Protein AF-A0A1B6DPW1-F1 (afdb_monomer_lite)

Foldseek 3Di:
DDDDDDDDDDDDDDDDDDDDDDDDDDDDDDPDDDDDDDDDDPDDDDDDDVVVVVVVVVVDDDPPCPCVVCVVCVVVVCVVPPVVVVVVVVVVVVVVVVVPPPPDQDDPVSLVVLLCVLVVVLVVLVCVCLVALVSLQDLVSLVVVLVVLVVCVVSLVSSLVSLVVNCVVPVVCVVVSVVSNVVSVVSSVLSNLSSDDDDDDDPPLVSLLVSLVSLLVSLVVVLVVLCVVLDPDDPPDDDDLVVLVVVLVVLVVSLVVLVSCVSSLVSSLVSLVVSLVVVVVVCVVPPPPVVNVSSVVSNVSSVVSVVSSVVSNVSSVVSNVVSVVVSVVVVVPPDPDDDDPDDDDDDDDDDDD

Sequence (353 aa):
MPGGFENSAMKTSFSLSSLQPSSASLESPEHARPQERPYNSLRKKCRKDPEQEAWRRSWGTREDGKEEFWAALQSNYNYLMDNNLIDSCKEARRDLQYGGSPSHDWNYQQFCEQFIEILTWLQSIQENIYSKQENVIDRNLRLSYLEEMNRKSFKRKLFNNQGGRLVVRSPELKDEVAWRVLTLNSKWESLEQTVTPRKRTHPDHLDVCIDVEHELRCLRKWIKQTELRLQPIDFHITWTLAELEEKAKEHEVLQRDVESHGKIVCSVLKLCDKVAWADAQTVVASPRSRRTESSQAIRSLARGLERRWQFLYLRSLEWLCHIEELIKKLRNQSPLTVSSLDSEEEPVVKQPR

Radius of gyration: 37.16 Å; chains: 1; bounding box: 84×133×76 Å

Structure (mmCIF, N/CA/C/O backbone):
data_AF-A0A1B6DPW1-F1
#
_entry.id   AF-A0A1B6DPW1-F1
#
loop_
_atom_site.group_PDB
_atom_site.id
_atom_site.type_symbol
_atom_site.label_atom_id
_atom_site.label_alt_id
_atom_site.label_comp_id
_atom_site.label_asym_id
_atom_site.label_entity_id
_atom_site.label_seq_id
_atom_site.pdbx_PDB_ins_code
_atom_site.Cartn_x
_atom_site.Cartn_y
_atom_site.Cartn_z
_atom_site.occupancy
_atom_site.B_iso_or_equiv
_atom_site.auth_seq_id
_atom_site.auth_comp_id
_atom_site.auth_asym_id
_atom_site.auth_atom_id
_atom_site.pdbx_PDB_model_num
ATOM 1 N N . MET A 1 1 ? -33.937 -49.292 -28.230 1.00 27.50 1 MET A N 1
ATOM 2 C CA . MET A 1 1 ? -33.463 -50.683 -28.070 1.00 27.50 1 MET A CA 1
ATOM 3 C C . MET A 1 1 ? -32.110 -50.828 -28.761 1.00 27.50 1 MET A C 1
ATOM 5 O O . MET A 1 1 ? -31.884 -50.096 -29.717 1.00 27.50 1 MET A O 1
ATOM 9 N N . PRO A 1 2 ? -31.217 -51.668 -28.214 1.00 44.34 2 PRO A N 1
ATOM 10 C CA . PRO A 1 2 ? -29.773 -51.451 -28.134 1.00 44.34 2 PRO A CA 1
ATOM 11 C C . PRO A 1 2 ? -28.959 -52.585 -28.791 1.00 44.34 2 PRO A C 1
ATOM 13 O O . PRO A 1 2 ? -29.520 -53.552 -29.295 1.00 44.34 2 PRO A O 1
ATOM 16 N N . GLY A 1 3 ? -27.632 -52.487 -28.713 1.00 32.31 3 GLY A N 1
ATOM 17 C CA . GLY A 1 3 ? -26.687 -53.589 -28.923 1.00 32.31 3 GLY A CA 1
ATOM 18 C C . GLY A 1 3 ? -25.307 -53.020 -29.258 1.00 32.31 3 GLY A C 1
ATOM 19 O O . GLY A 1 3 ? -25.204 -52.215 -30.171 1.00 32.31 3 GLY A O 1
ATOM 20 N N . GLY A 1 4 ? -24.215 -53.321 -28.564 1.00 32.84 4 GLY A N 1
ATOM 21 C CA . GLY A 1 4 ? -23.945 -54.387 -27.603 1.00 32.84 4 GLY A CA 1
ATOM 22 C C . GLY A 1 4 ? -22.504 -54.868 -27.813 1.00 32.84 4 GLY A C 1
ATOM 23 O O . GLY A 1 4 ? -21.948 -54.642 -28.883 1.00 32.84 4 GLY A O 1
ATOM 24 N N . PHE A 1 5 ? -21.979 -55.558 -26.800 1.00 34.34 5 PHE A N 1
ATOM 25 C CA . PHE A 1 5 ? -20.663 -56.201 -26.649 1.00 34.34 5 PHE A CA 1
ATOM 26 C C . PHE A 1 5 ? -19.561 -55.382 -25.959 1.00 34.34 5 PHE A C 1
ATOM 28 O O . PHE A 1 5 ? -19.177 -54.322 -26.434 1.00 34.34 5 PHE A O 1
ATOM 35 N N . GLU A 1 6 ? -18.888 -55.853 -24.907 1.00 39.12 6 GLU A N 1
ATOM 36 C CA . GLU A 1 6 ? -19.143 -56.790 -23.790 1.00 39.12 6 GLU A CA 1
ATOM 37 C C . GLU A 1 6 ? -17.805 -56.934 -23.041 1.00 39.12 6 GLU A C 1
ATOM 39 O O . GLU A 1 6 ? -16.747 -56.847 -23.664 1.00 39.12 6 GLU A O 1
ATOM 44 N N . ASN A 1 7 ? -17.886 -57.143 -21.721 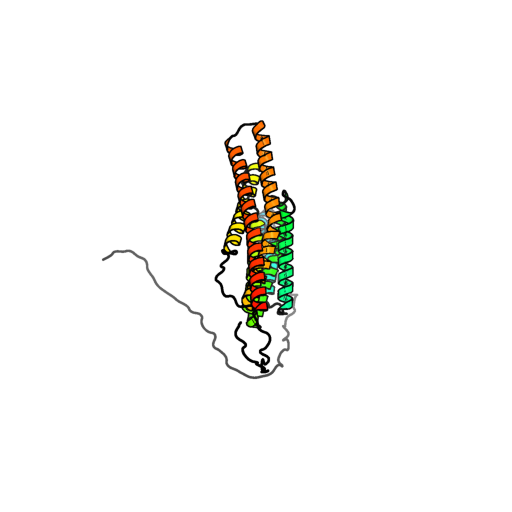1.00 39.78 7 ASN A N 1
ATOM 45 C CA . ASN A 1 7 ? -17.015 -57.928 -20.817 1.00 39.78 7 ASN A CA 1
ATOM 46 C C . ASN A 1 7 ? -17.045 -57.242 -19.430 1.00 39.78 7 ASN A C 1
ATOM 48 O O . ASN A 1 7 ? -16.492 -56.161 -19.268 1.00 39.78 7 ASN A O 1
ATOM 52 N N . SER A 1 8 ? -17.867 -57.662 -18.452 1.00 39.31 8 SER A N 1
ATOM 53 C CA . SER A 1 8 ? -17.874 -58.947 -17.705 1.00 39.31 8 SER A CA 1
ATOM 54 C C . SER A 1 8 ? -16.574 -59.110 -16.890 1.00 39.31 8 SER A C 1
ATOM 56 O O . SER A 1 8 ? -15.504 -58.990 -17.462 1.00 39.31 8 SER A O 1
ATOM 58 N N . ALA A 1 9 ? -16.519 -59.367 -15.578 1.00 35.66 9 ALA A N 1
ATOM 59 C CA . ALA A 1 9 ? -17.508 -59.596 -14.533 1.00 35.66 9 ALA A CA 1
ATOM 60 C C . ALA A 1 9 ? -16.852 -59.402 -13.140 1.00 35.66 9 ALA A C 1
ATOM 62 O O . ALA A 1 9 ? -15.691 -59.730 -12.942 1.00 35.66 9 ALA A O 1
ATOM 63 N N . MET A 1 10 ? -17.665 -58.928 -12.190 1.00 32.22 10 MET A N 1
ATOM 64 C CA . MET A 1 10 ? -17.799 -59.353 -10.782 1.00 32.22 10 MET A CA 1
ATOM 65 C C . MET A 1 10 ? -16.604 -59.444 -9.797 1.00 32.22 10 MET A C 1
ATOM 67 O O . MET A 1 10 ? -15.784 -60.344 -9.888 1.00 32.22 10 MET A O 1
ATOM 71 N N . LYS A 1 11 ? -16.786 -58.672 -8.698 1.00 39.88 11 LYS A N 1
ATOM 72 C CA . LYS A 1 11 ? -16.698 -59.028 -7.251 1.00 39.88 11 LYS A CA 1
ATOM 73 C C . LYS A 1 11 ? -15.281 -59.346 -6.719 1.00 39.88 11 LYS A C 1
ATOM 75 O O . LYS A 1 11 ? -14.568 -60.147 -7.284 1.00 39.88 11 LYS A O 1
ATOM 80 N N . THR A 1 12 ? -14.800 -58.779 -5.611 1.00 38.00 12 THR A N 1
ATOM 81 C CA . THR A 1 12 ? -15.392 -58.796 -4.263 1.00 38.00 12 THR A CA 1
ATOM 82 C C . THR A 1 12 ? -14.798 -57.706 -3.359 1.00 38.00 12 THR A C 1
ATOM 84 O O . THR A 1 12 ? -13.591 -57.488 -3.328 1.00 38.00 12 THR A O 1
ATOM 87 N N . SER A 1 13 ? -15.668 -57.095 -2.564 1.00 37.34 13 SER A N 1
ATOM 88 C CA . SER A 1 13 ? -15.409 -56.262 -1.387 1.00 37.34 13 SER A CA 1
ATOM 89 C C . SER A 1 13 ? -14.709 -57.010 -0.245 1.00 37.34 13 SER A C 1
ATOM 91 O O . SER A 1 13 ? -15.135 -58.115 0.081 1.00 37.34 13 SER A O 1
ATOM 93 N N . PHE A 1 14 ? -13.772 -56.355 0.453 1.00 37.69 14 PHE A N 1
ATOM 94 C CA . PHE A 1 14 ? -13.451 -56.663 1.852 1.00 37.69 14 PHE A CA 1
ATOM 95 C C . PHE A 1 14 ? -13.253 -55.378 2.666 1.00 37.69 14 PHE A C 1
ATOM 97 O O . PHE A 1 14 ? -12.324 -54.606 2.441 1.00 37.69 14 PHE A O 1
ATOM 104 N N . SER A 1 15 ? -14.170 -55.177 3.611 1.00 35.81 15 SER A N 1
ATOM 105 C CA . SER A 1 15 ? -14.127 -54.186 4.683 1.00 35.81 15 SER A CA 1
ATOM 106 C C . SER A 1 15 ? -13.236 -54.687 5.821 1.00 35.81 15 SER A C 1
ATOM 108 O O . SER A 1 15 ? -13.344 -55.848 6.210 1.00 35.81 15 SER A O 1
ATOM 110 N N . LEU A 1 16 ? -12.425 -53.810 6.418 1.00 36.47 16 LEU A N 1
ATOM 111 C CA . LEU A 1 16 ? -11.760 -54.058 7.702 1.00 36.47 16 LEU A CA 1
ATOM 112 C C . LEU A 1 16 ? -12.229 -53.016 8.723 1.00 36.47 16 LEU A C 1
ATOM 114 O O . LEU A 1 16 ? -11.568 -52.015 8.979 1.00 36.47 16 LEU A O 1
ATOM 118 N N . SER A 1 17 ? -13.401 -53.264 9.306 1.00 36.06 17 SER A N 1
ATOM 119 C CA . SER A 1 17 ? -13.841 -52.622 10.545 1.00 36.06 17 SER A CA 1
ATOM 120 C C . SER A 1 17 ? -13.903 -53.692 11.625 1.00 36.06 17 SER A C 1
ATOM 122 O O . SER A 1 17 ? -14.793 -54.538 11.611 1.00 36.06 17 SER A O 1
ATOM 124 N N . SER A 1 18 ? -12.938 -53.685 12.542 1.00 37.34 18 SER A N 1
ATOM 125 C CA . SER A 1 18 ? -12.982 -54.449 13.794 1.00 37.34 18 SER A CA 1
ATOM 126 C C . SER A 1 18 ? -12.010 -53.839 14.801 1.00 37.34 18 SER A C 1
ATOM 128 O O . SER A 1 18 ? -10.880 -54.289 14.944 1.00 37.34 18 SER A O 1
ATOM 130 N N . LEU A 1 19 ? -12.458 -52.803 15.508 1.00 35.66 19 LEU A N 1
ATOM 131 C CA . LEU A 1 19 ? -11.967 -52.493 16.848 1.00 35.66 19 LEU A CA 1
ATOM 132 C C . LEU A 1 19 ? -13.206 -52.334 17.727 1.00 35.66 19 LEU A C 1
ATOM 134 O O . LEU A 1 19 ? -13.960 -51.374 17.578 1.00 35.66 19 LEU A O 1
ATOM 138 N N . GLN A 1 20 ? -13.458 -53.332 18.574 1.00 42.34 20 GLN A N 1
ATOM 139 C CA . GLN A 1 20 ? -14.468 -53.225 19.620 1.00 42.34 20 GLN A CA 1
ATOM 140 C C . GLN A 1 20 ? -13.922 -52.411 20.804 1.00 42.34 20 GLN A C 1
ATOM 142 O O . GLN A 1 20 ? -12.726 -52.485 21.096 1.00 42.34 20 GLN A O 1
ATOM 147 N N . PRO A 1 21 ? -14.786 -51.656 21.501 1.00 37.47 21 PRO A N 1
ATOM 148 C CA . PRO A 1 21 ? -14.416 -50.885 22.677 1.00 37.47 21 PRO A CA 1
ATOM 149 C C . PRO A 1 21 ? -14.358 -51.798 23.907 1.00 37.47 21 PRO A C 1
ATOM 151 O O . PRO A 1 21 ? -15.362 -52.390 24.297 1.00 37.47 21 PRO A O 1
ATOM 154 N N . SER A 1 22 ? -13.195 -51.899 24.550 1.00 33.44 22 SER A N 1
ATOM 155 C CA . SER A 1 22 ? -13.083 -52.515 25.872 1.00 33.44 22 SER A CA 1
ATOM 156 C C . SER A 1 22 ? -13.335 -51.462 26.950 1.00 33.44 22 SER A C 1
ATOM 158 O O . SER A 1 22 ? -12.490 -50.611 27.226 1.00 33.44 22 SER A O 1
ATOM 160 N N . SER A 1 23 ? -14.516 -51.533 27.554 1.00 38.72 23 SER A N 1
ATOM 161 C CA . SER A 1 23 ? -14.870 -50.877 28.807 1.00 38.72 23 SER A CA 1
ATOM 162 C C . SER A 1 23 ? -14.150 -51.543 29.983 1.00 38.72 23 SER A C 1
ATOM 164 O O . SER A 1 23 ? -14.446 -52.691 30.308 1.00 38.72 23 SER A O 1
ATOM 166 N N . ALA A 1 24 ? -13.258 -50.817 30.651 1.00 35.16 24 ALA A N 1
ATOM 167 C CA . ALA A 1 24 ? -12.897 -51.062 32.045 1.00 35.16 24 ALA A CA 1
ATOM 168 C C . ALA A 1 24 ? -12.357 -49.757 32.644 1.00 35.16 24 ALA A C 1
ATOM 170 O O . ALA A 1 24 ? -11.262 -49.305 32.320 1.00 35.16 24 ALA A O 1
ATOM 171 N N . SER A 1 25 ? -13.178 -49.131 33.481 1.00 34.84 25 SER A N 1
ATOM 172 C CA . SER A 1 25 ? -12.738 -48.138 34.456 1.00 34.84 25 SER A CA 1
ATOM 173 C C . SER A 1 25 ? -12.057 -48.882 35.607 1.00 34.84 25 SER A C 1
ATOM 175 O O . SER A 1 25 ? -12.614 -49.888 36.045 1.00 34.84 25 SER A O 1
ATOM 177 N N . LEU A 1 26 ? -10.888 -48.407 36.055 1.00 34.16 26 LEU A N 1
ATOM 178 C CA . LEU A 1 26 ? -10.490 -48.189 37.461 1.00 34.16 26 LEU A CA 1
ATOM 179 C C . LEU A 1 26 ? -8.952 -48.180 37.616 1.00 34.16 26 LEU A C 1
ATOM 181 O O . LEU A 1 26 ? -8.270 -49.163 37.359 1.00 34.16 26 LEU A O 1
ATOM 185 N N . GLU A 1 27 ? -8.464 -47.015 38.046 1.00 36.53 27 GLU A N 1
ATOM 186 C CA . GLU A 1 27 ? -7.486 -46.790 39.123 1.00 36.53 27 GLU A CA 1
ATOM 187 C C . GLU A 1 27 ? -6.068 -47.419 39.102 1.00 36.53 27 GLU A C 1
ATOM 189 O O . GLU A 1 27 ? -5.856 -48.615 39.258 1.00 36.53 27 GLU A O 1
ATOM 194 N N . SER A 1 28 ? -5.100 -46.492 39.167 1.00 36.19 28 SER A N 1
ATOM 195 C CA . SER A 1 28 ? -3.866 -46.506 39.979 1.00 36.19 28 SER A CA 1
ATOM 196 C C . SER A 1 28 ? -2.510 -46.822 39.300 1.00 36.19 28 SER A C 1
ATOM 198 O O . SER A 1 28 ? -2.415 -47.733 38.474 1.00 36.19 28 SER A O 1
ATOM 200 N N . PRO A 1 29 ? -1.427 -46.069 39.619 1.00 47.41 29 PRO A N 1
ATOM 201 C CA . PRO A 1 29 ? -0.183 -46.050 38.854 1.00 47.41 29 PRO A CA 1
ATOM 202 C C . PRO A 1 29 ? 0.951 -46.801 39.573 1.00 47.41 29 PRO A C 1
ATOM 204 O O . PRO A 1 29 ? 1.665 -46.199 40.364 1.00 47.41 29 PRO A O 1
ATOM 207 N N . GLU A 1 30 ? 1.173 -48.091 39.289 1.00 39.34 30 GLU A N 1
ATOM 208 C CA . GLU A 1 30 ? 2.300 -48.821 39.922 1.00 39.34 30 GLU A CA 1
ATOM 209 C C . GLU A 1 30 ? 3.020 -49.898 39.077 1.00 39.34 30 GLU A C 1
ATOM 211 O O . GLU A 1 30 ? 3.872 -50.614 39.594 1.00 39.34 30 GLU A O 1
ATOM 216 N N . HIS A 1 31 ? 2.796 -49.999 37.760 1.00 41.91 31 HIS A N 1
ATOM 217 C CA . HIS A 1 31 ? 3.358 -51.108 36.956 1.00 41.91 31 HIS A CA 1
ATOM 218 C C . HIS A 1 31 ? 4.326 -50.705 35.828 1.00 41.91 31 HIS A C 1
ATOM 220 O O . HIS A 1 31 ? 4.341 -51.315 34.762 1.00 41.91 31 HIS A O 1
ATOM 226 N N . ALA A 1 32 ? 5.204 -49.725 36.066 1.00 42.06 32 ALA A N 1
ATOM 227 C CA . ALA A 1 32 ? 6.348 -49.453 35.190 1.00 42.06 32 ALA A CA 1
ATOM 228 C C . ALA A 1 32 ? 7.649 -50.034 35.780 1.00 42.06 32 ALA A C 1
ATOM 230 O O . ALA A 1 32 ? 8.456 -49.315 36.365 1.00 42.06 32 ALA A O 1
ATOM 231 N N . ARG A 1 33 ? 7.875 -51.345 35.616 1.00 41.78 33 ARG A N 1
ATOM 232 C CA . ARG A 1 33 ? 9.219 -51.943 35.730 1.00 41.78 33 ARG A CA 1
ATOM 233 C C . ARG A 1 33 ? 9.681 -52.426 34.347 1.00 41.78 33 ARG A C 1
ATOM 235 O O . ARG A 1 33 ? 8.904 -53.103 33.676 1.00 41.78 33 ARG A O 1
ATOM 242 N N . PRO A 1 34 ? 10.911 -52.108 33.899 1.00 41.91 34 PRO A N 1
ATOM 243 C CA . PRO A 1 34 ? 11.408 -52.562 32.606 1.00 41.91 34 PRO A CA 1
ATOM 244 C C . PRO A 1 34 ? 11.809 -54.040 32.678 1.00 41.91 34 PRO A C 1
ATOM 246 O O . PRO A 1 34 ? 12.646 -54.427 33.488 1.00 41.91 34 PRO A O 1
ATOM 249 N N . GLN A 1 35 ? 11.210 -54.863 31.820 1.00 40.75 35 GLN A N 1
ATOM 250 C CA . GLN A 1 35 ? 11.529 -56.281 31.683 1.00 40.75 35 GLN A CA 1
ATOM 251 C C . GLN A 1 35 ? 12.812 -56.448 30.845 1.00 40.75 35 GLN A C 1
ATOM 253 O O . GLN A 1 35 ? 12.891 -55.983 29.705 1.00 40.75 35 GLN A O 1
ATOM 258 N N . GLU A 1 36 ? 13.829 -57.081 31.432 1.00 37.81 36 GLU A N 1
ATOM 259 C CA . GLU A 1 36 ? 15.135 -57.365 30.827 1.00 37.81 36 GLU A CA 1
ATOM 260 C C . GLU A 1 36 ? 15.005 -58.282 29.597 1.00 37.81 36 GLU A C 1
ATOM 262 O O . GLU A 1 36 ? 14.371 -59.337 29.650 1.00 37.81 36 GLU A O 1
ATOM 267 N N . ARG A 1 37 ? 15.627 -57.901 28.473 1.00 40.94 37 ARG A N 1
ATOM 268 C CA . ARG A 1 37 ? 15.739 -58.761 27.283 1.00 40.94 37 ARG A CA 1
ATOM 269 C C . ARG A 1 37 ? 16.935 -59.710 27.438 1.00 40.94 37 ARG A C 1
ATOM 271 O O . ARG A 1 37 ? 18.056 -59.219 27.582 1.00 40.94 37 ARG A O 1
ATOM 278 N N . PRO A 1 38 ? 16.749 -61.038 27.348 1.00 43.75 38 PRO A N 1
ATOM 279 C CA . PRO A 1 38 ? 17.852 -61.983 27.403 1.00 43.75 38 PRO A CA 1
ATOM 280 C C . PRO A 1 38 ? 18.481 -62.169 26.013 1.00 43.75 38 PRO A C 1
ATOM 282 O O . PRO A 1 38 ? 17.779 -62.170 25.005 1.00 43.75 38 PRO A O 1
ATOM 285 N N . TYR A 1 39 ? 19.798 -62.401 26.011 1.00 42.34 39 TYR A N 1
ATOM 286 C CA . TYR A 1 39 ? 20.703 -62.781 24.910 1.00 42.34 39 TYR A CA 1
ATOM 287 C C . TYR A 1 39 ? 21.663 -61.710 24.363 1.00 42.34 39 TYR A C 1
ATOM 289 O O . TYR A 1 39 ? 21.527 -61.185 23.263 1.00 42.34 39 TYR A O 1
ATOM 297 N N . ASN A 1 40 ? 22.761 -61.551 25.109 1.00 43.00 40 ASN A N 1
ATOM 298 C CA . ASN A 1 40 ? 24.105 -61.308 24.584 1.00 43.00 40 ASN A CA 1
ATOM 299 C C . ASN A 1 40 ? 24.735 -62.645 24.158 1.00 43.00 40 ASN A C 1
ATOM 301 O O . ASN A 1 40 ? 24.857 -63.530 25.001 1.00 43.00 40 ASN A O 1
ATOM 305 N N . SER A 1 41 ? 25.178 -62.799 22.902 1.00 48.69 41 SER A N 1
ATOM 306 C CA . SER A 1 41 ? 26.149 -63.835 22.477 1.00 48.69 41 SER A CA 1
ATOM 307 C C . SER A 1 41 ? 26.694 -63.575 21.060 1.00 48.69 41 SER A C 1
ATOM 309 O O . SER A 1 41 ? 26.412 -64.311 20.114 1.00 48.69 41 SER A O 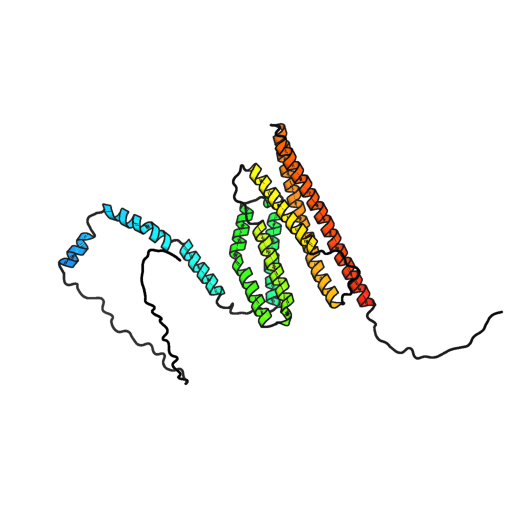1
ATOM 311 N N . LEU A 1 42 ? 27.537 -62.550 20.902 1.00 47.84 42 LEU A N 1
ATOM 312 C CA . LEU A 1 42 ? 28.509 -62.498 19.805 1.00 47.84 42 LEU A CA 1
ATOM 313 C C . LEU A 1 42 ? 29.651 -63.465 20.134 1.00 47.84 42 LEU A C 1
ATOM 315 O O . LEU A 1 42 ? 30.539 -63.103 20.900 1.00 47.84 42 LEU A O 1
ATOM 319 N N . ARG A 1 43 ? 29.593 -64.690 19.595 1.00 49.34 43 ARG A N 1
ATOM 320 C CA . ARG A 1 43 ? 30.728 -65.584 19.256 1.00 49.34 43 ARG A CA 1
ATOM 321 C C . ARG A 1 43 ? 30.184 -66.980 18.928 1.00 49.34 43 ARG A C 1
ATOM 323 O O . ARG A 1 43 ? 30.138 -67.864 19.775 1.00 49.34 43 ARG A O 1
ATOM 330 N N . LYS A 1 44 ? 29.826 -67.210 17.664 1.00 42.56 44 LYS A N 1
ATOM 331 C CA . LYS A 1 44 ? 29.805 -68.561 17.086 1.00 42.56 44 LYS A CA 1
ATOM 332 C C . LYS A 1 44 ? 30.824 -68.594 15.954 1.00 42.56 44 LYS A C 1
ATOM 334 O O . LYS A 1 44 ? 30.698 -67.860 14.980 1.00 42.56 44 LYS A O 1
ATOM 339 N N . LYS A 1 45 ? 31.870 -69.411 16.123 1.00 49.59 45 LYS A N 1
ATOM 340 C CA . LYS A 1 45 ? 32.805 -69.764 15.048 1.00 49.59 45 LYS A CA 1
ATOM 341 C C . LYS A 1 45 ? 31.985 -70.402 13.923 1.00 49.59 45 LYS A C 1
ATOM 343 O O . LYS A 1 45 ? 31.275 -71.375 14.169 1.00 49.59 45 LYS A O 1
ATOM 348 N N . CYS A 1 46 ? 32.045 -69.818 12.729 1.00 38.88 46 CYS A N 1
ATOM 349 C CA . CYS A 1 46 ? 31.289 -70.288 11.574 1.00 38.88 46 CYS A CA 1
ATOM 350 C C . CYS A 1 46 ? 31.806 -71.673 11.160 1.00 38.88 46 CYS A C 1
ATOM 352 O O . CYS A 1 46 ? 33.004 -71.833 10.913 1.00 38.88 46 CYS A O 1
ATOM 354 N N . ARG A 1 47 ? 30.920 -72.674 11.094 1.00 53.84 47 ARG A N 1
ATOM 355 C CA . ARG A 1 47 ? 31.200 -73.911 10.357 1.00 53.84 47 ARG A CA 1
ATOM 356 C C . ARG A 1 47 ? 31.406 -73.512 8.894 1.00 53.84 47 ARG A C 1
ATOM 358 O O . ARG A 1 47 ? 30.573 -72.800 8.343 1.00 53.84 47 ARG A O 1
ATOM 365 N N . LYS A 1 48 ? 32.535 -73.914 8.304 1.00 51.47 48 LYS A N 1
ATOM 366 C CA . LYS A 1 48 ? 32.822 -73.693 6.883 1.00 51.47 48 LYS A CA 1
ATOM 367 C C . LYS A 1 48 ? 31.836 -74.506 6.052 1.00 51.47 48 LYS A C 1
ATOM 369 O O . LYS A 1 48 ? 31.996 -75.714 5.918 1.00 51.47 48 LYS A O 1
ATOM 374 N N . ASP A 1 49 ? 30.823 -73.821 5.550 1.00 53.47 49 ASP A N 1
ATOM 375 C CA . ASP A 1 49 ? 29.893 -74.332 4.559 1.00 53.47 49 ASP A CA 1
ATOM 376 C C . ASP A 1 49 ? 30.471 -74.051 3.156 1.00 53.47 49 ASP A C 1
ATOM 378 O O . ASP A 1 49 ? 30.736 -72.880 2.844 1.00 53.47 49 ASP A O 1
ATOM 382 N N . PRO A 1 50 ? 30.738 -75.078 2.325 1.00 57.44 50 PRO A N 1
ATOM 383 C CA . PRO A 1 50 ? 31.296 -74.901 0.985 1.00 57.44 50 PRO A CA 1
ATOM 384 C C . PRO A 1 50 ? 30.445 -73.990 0.089 1.00 57.44 50 PRO A C 1
ATOM 386 O O . PRO A 1 50 ? 30.999 -73.257 -0.731 1.00 57.44 50 PRO A O 1
ATOM 389 N N . GLU A 1 51 ? 29.121 -73.960 0.280 1.00 54.53 51 GLU A N 1
ATOM 390 C CA . GLU A 1 51 ? 28.236 -73.086 -0.498 1.00 54.53 51 GLU A CA 1
ATOM 391 C C . GLU A 1 51 ? 28.413 -71.611 -0.121 1.00 54.53 51 GLU A C 1
ATOM 393 O O . GLU A 1 51 ? 28.487 -70.743 -0.990 1.00 54.53 51 GLU A O 1
ATOM 398 N N . GLN A 1 52 ? 28.589 -71.292 1.162 1.00 53.22 52 GLN A N 1
ATOM 399 C CA . GLN A 1 52 ? 28.748 -69.905 1.613 1.00 53.22 52 GLN A CA 1
ATOM 400 C C . GLN A 1 52 ? 30.084 -69.287 1.144 1.00 53.22 52 GLN A C 1
ATOM 402 O O . GLN A 1 52 ? 30.187 -68.073 0.939 1.00 53.22 52 GLN A O 1
ATOM 407 N N . GLU A 1 53 ? 31.103 -70.122 0.920 1.00 52.00 53 GLU A N 1
ATOM 408 C CA . GLU A 1 53 ? 32.382 -69.738 0.312 1.00 52.00 53 GLU A CA 1
ATOM 409 C C . GLU A 1 53 ? 32.279 -69.535 -1.218 1.00 52.00 53 GLU A C 1
ATOM 411 O O . GLU A 1 53 ? 33.038 -68.733 -1.769 1.00 52.00 53 GLU A O 1
ATOM 416 N N . ALA A 1 54 ? 31.329 -70.188 -1.900 1.00 52.16 54 ALA A N 1
ATOM 417 C CA . ALA A 1 54 ? 31.017 -69.935 -3.311 1.00 52.16 54 ALA A CA 1
ATOM 418 C C . ALA A 1 54 ? 30.280 -68.596 -3.495 1.00 52.16 54 ALA A C 1
ATOM 420 O O . ALA A 1 54 ? 30.639 -67.806 -4.370 1.00 52.16 54 ALA A O 1
ATOM 421 N N . TRP A 1 55 ? 29.345 -68.269 -2.593 1.00 48.88 55 TRP A N 1
ATOM 422 C CA . TRP A 1 55 ? 28.680 -66.962 -2.581 1.00 48.88 55 TRP A CA 1
ATOM 423 C C . TRP A 1 55 ? 29.676 -65.822 -2.348 1.00 48.88 55 TRP A C 1
ATOM 425 O O . TRP A 1 55 ? 29.667 -64.855 -3.106 1.00 48.88 55 TRP A O 1
ATOM 435 N N . ARG A 1 56 ? 30.597 -65.945 -1.377 1.00 49.94 56 ARG A N 1
ATOM 436 C CA . ARG A 1 56 ? 31.629 -64.917 -1.119 1.00 49.94 56 ARG A CA 1
ATOM 437 C C . ARG A 1 56 ? 32.637 -64.754 -2.262 1.00 49.94 56 ARG A C 1
ATOM 439 O O . ARG A 1 56 ? 33.110 -63.640 -2.467 1.00 49.94 56 ARG A O 1
ATOM 446 N N . ARG A 1 57 ? 32.942 -65.816 -3.020 1.00 48.28 57 ARG A N 1
ATOM 447 C CA . ARG A 1 57 ? 33.812 -65.739 -4.210 1.00 48.28 57 ARG A CA 1
ATOM 448 C C . ARG A 1 57 ? 33.141 -65.062 -5.411 1.00 48.28 57 ARG A C 1
ATOM 450 O O . ARG A 1 57 ? 33.852 -64.503 -6.237 1.00 48.28 57 ARG A O 1
ATOM 457 N N . SER A 1 58 ? 31.806 -65.022 -5.482 1.00 49.34 58 SER A N 1
ATOM 458 C CA . SER A 1 58 ? 31.099 -64.307 -6.564 1.00 49.34 58 SER A CA 1
ATOM 459 C C . SER A 1 58 ? 31.139 -62.774 -6.437 1.00 49.34 58 SER A C 1
ATOM 461 O O . SER A 1 58 ? 30.968 -62.075 -7.430 1.00 49.34 58 SER A O 1
ATOM 463 N N . TRP A 1 59 ? 31.445 -62.237 -5.248 1.00 50.78 59 TRP A N 1
ATOM 464 C CA . TRP A 1 59 ? 31.513 -60.787 -4.994 1.00 50.78 59 TRP A CA 1
ATOM 465 C C . TRP A 1 59 ? 32.909 -60.177 -5.176 1.00 50.78 59 TRP A C 1
ATOM 467 O O . TRP A 1 59 ? 33.108 -58.990 -4.918 1.00 50.78 59 TRP A O 1
ATOM 477 N N . GLY A 1 60 ? 33.897 -60.961 -5.606 1.00 52.16 60 GLY A N 1
ATOM 478 C CA . GLY A 1 60 ? 35.268 -60.481 -5.691 1.00 52.16 60 GLY A CA 1
ATOM 479 C C . GLY A 1 60 ? 36.079 -61.201 -6.743 1.00 52.16 60 GLY A C 1
ATOM 480 O O . GLY A 1 60 ? 36.881 -62.038 -6.366 1.00 52.16 60 GLY A O 1
ATOM 481 N N . THR A 1 61 ? 35.882 -60.872 -8.026 1.00 48.69 61 THR A N 1
ATOM 482 C CA . THR A 1 61 ? 36.942 -60.742 -9.061 1.00 48.69 61 THR A CA 1
ATOM 483 C C . THR A 1 61 ? 36.365 -60.098 -10.339 1.00 48.69 61 THR A C 1
ATOM 485 O O . THR A 1 61 ? 36.427 -60.661 -11.428 1.00 48.69 61 THR A O 1
ATOM 488 N N . ARG A 1 62 ? 35.755 -58.911 -10.237 1.00 51.94 62 ARG A N 1
ATOM 489 C CA . ARG A 1 62 ? 35.509 -58.069 -11.419 1.00 51.94 62 ARG A CA 1
ATOM 490 C C . ARG A 1 62 ? 35.495 -56.608 -10.980 1.00 51.94 62 ARG A C 1
ATOM 492 O O . ARG A 1 62 ? 34.506 -56.132 -10.432 1.00 51.94 62 ARG A O 1
ATOM 499 N N . GLU A 1 63 ? 36.628 -55.922 -11.123 1.00 55.41 63 GLU A N 1
ATOM 500 C CA . GLU A 1 63 ? 36.714 -54.474 -10.860 1.00 55.41 63 GLU A CA 1
ATOM 501 C C . GLU A 1 63 ? 35.789 -53.664 -11.787 1.00 55.41 63 GLU A C 1
ATOM 503 O O . GLU A 1 63 ? 35.325 -52.599 -11.405 1.00 55.41 63 GLU A O 1
ATOM 508 N N . ASP A 1 64 ? 35.410 -54.251 -12.921 1.00 56.06 64 ASP A N 1
ATOM 509 C CA . ASP A 1 64 ? 34.634 -53.655 -14.015 1.00 56.06 64 ASP A CA 1
ATOM 510 C C . ASP A 1 64 ? 33.143 -53.379 -13.699 1.00 56.06 64 ASP A C 1
ATOM 512 O O . ASP A 1 64 ? 32.499 -52.586 -14.367 1.00 56.06 64 ASP A O 1
ATOM 516 N N . GLY A 1 65 ? 32.560 -54.024 -12.677 1.00 57.59 65 GLY A N 1
ATOM 517 C CA . GLY A 1 65 ? 31.116 -53.911 -12.370 1.00 57.59 65 GLY A CA 1
ATOM 518 C C . GLY A 1 65 ? 30.771 -53.035 -11.162 1.00 57.59 65 GLY A C 1
ATOM 519 O O . GLY A 1 65 ? 29.597 -52.785 -10.882 1.00 57.59 65 GLY A O 1
ATOM 520 N N . LYS A 1 66 ? 31.779 -52.586 -10.403 1.00 58.47 66 LYS A N 1
ATOM 521 C CA . LYS A 1 66 ? 31.552 -51.740 -9.220 1.00 58.47 66 LYS A CA 1
ATOM 522 C C . LYS A 1 66 ? 31.093 -50.348 -9.628 1.00 58.47 66 LYS A C 1
ATOM 524 O O . LYS A 1 66 ? 30.215 -49.802 -8.972 1.00 58.47 66 LYS A O 1
ATOM 529 N N . GLU A 1 67 ? 31.665 -49.800 -10.695 1.00 63.72 67 GLU A N 1
ATOM 530 C CA . GLU A 1 67 ? 31.300 -48.477 -11.202 1.00 63.72 67 GLU A CA 1
ATOM 531 C C . GLU A 1 67 ? 29.867 -48.457 -11.729 1.00 63.72 67 GLU A C 1
ATOM 533 O O . GLU A 1 67 ? 29.137 -47.524 -11.430 1.00 63.72 67 GLU A O 1
ATOM 538 N N . GLU A 1 68 ? 29.423 -49.513 -12.410 1.00 70.12 68 GLU A N 1
ATOM 539 C CA . GLU A 1 68 ? 28.066 -49.610 -12.958 1.00 70.12 68 GLU A CA 1
ATOM 540 C C . GLU A 1 68 ? 27.003 -49.780 -11.856 1.00 70.12 68 GLU A C 1
ATOM 542 O O . GLU A 1 68 ? 25.963 -49.118 -11.872 1.00 70.12 68 GLU A O 1
ATOM 547 N N . PHE A 1 69 ? 27.291 -50.589 -10.827 1.00 72.19 69 PHE A N 1
ATOM 548 C CA . PHE A 1 69 ? 26.433 -50.709 -9.643 1.00 72.19 69 PHE A CA 1
ATOM 549 C C . PHE A 1 69 ? 26.379 -49.408 -8.833 1.00 72.19 69 PHE A C 1
ATOM 551 O O . PHE A 1 69 ? 25.295 -48.9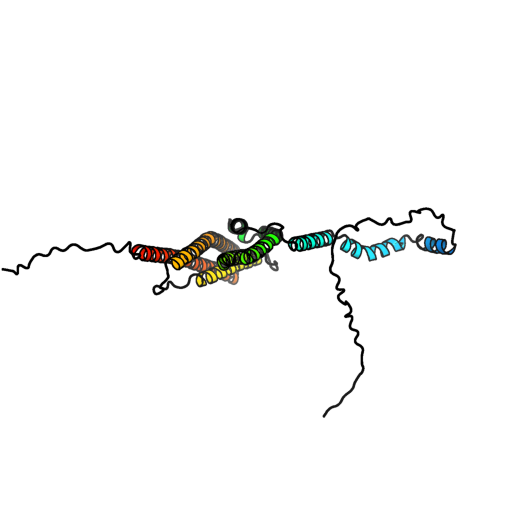55 -8.454 1.00 72.19 69 PHE A O 1
ATOM 558 N N . TRP A 1 70 ? 27.537 -48.788 -8.573 1.00 75.38 70 TRP A N 1
ATOM 559 C CA . TRP A 1 70 ? 27.577 -47.501 -7.888 1.00 75.38 70 TRP A CA 1
ATOM 560 C C . TRP A 1 70 ? 26.894 -46.420 -8.720 1.00 75.38 70 TRP A C 1
ATOM 562 O O . TRP A 1 70 ? 26.127 -45.671 -8.138 1.00 75.38 70 TRP A O 1
ATOM 572 N N . ALA A 1 71 ? 27.049 -46.385 -10.045 1.00 76.69 71 ALA A N 1
ATOM 573 C CA . ALA A 1 71 ? 26.363 -45.439 -10.928 1.00 76.69 71 ALA A CA 1
ATOM 574 C C . ALA A 1 71 ? 24.836 -45.607 -10.888 1.00 76.69 71 ALA A C 1
ATOM 576 O O . ALA A 1 71 ? 24.110 -44.615 -10.806 1.00 76.69 71 ALA A O 1
ATOM 577 N N . ALA A 1 72 ? 24.339 -46.849 -10.862 1.00 79.00 72 ALA A N 1
ATOM 578 C CA . ALA A 1 72 ? 22.911 -47.133 -10.720 1.00 79.00 72 ALA A CA 1
ATOM 579 C C . ALA A 1 72 ? 22.352 -46.708 -9.347 1.00 79.00 72 ALA A C 1
ATOM 581 O O . ALA A 1 72 ? 21.205 -46.271 -9.244 1.00 79.00 72 ALA A O 1
ATOM 582 N N . LEU A 1 73 ? 23.156 -46.809 -8.282 1.00 77.69 73 LEU A N 1
ATOM 583 C CA . LEU A 1 73 ? 22.752 -46.450 -6.920 1.00 77.69 73 LEU A CA 1
ATOM 584 C C . LEU A 1 73 ? 23.005 -44.970 -6.582 1.00 77.69 73 LEU A C 1
ATOM 586 O O . LEU A 1 73 ? 22.335 -44.415 -5.712 1.00 77.69 73 LEU A O 1
ATOM 590 N N . GLN A 1 74 ? 23.948 -44.318 -7.263 1.00 78.81 74 GLN A N 1
ATOM 591 C CA . GLN A 1 74 ? 24.470 -42.994 -6.923 1.00 78.81 74 GLN A CA 1
ATOM 592 C C . GLN A 1 74 ? 23.389 -41.922 -6.985 1.00 78.81 74 GLN A C 1
ATOM 594 O O . GLN A 1 74 ? 23.340 -41.072 -6.104 1.00 78.81 74 GLN A O 1
ATOM 599 N N . SER A 1 75 ? 22.486 -41.979 -7.966 1.00 76.81 75 SER A N 1
ATOM 600 C CA . SER A 1 75 ? 21.368 -41.031 -8.055 1.00 76.81 75 SER A CA 1
ATOM 601 C C . SER A 1 75 ? 20.428 -41.140 -6.847 1.00 76.81 75 SER A C 1
ATOM 603 O O . SER A 1 75 ? 20.109 -40.128 -6.225 1.00 76.81 75 SER A O 1
ATOM 605 N N . ASN A 1 76 ? 20.068 -42.364 -6.447 1.00 77.88 76 ASN A N 1
ATOM 606 C CA . ASN A 1 76 ? 19.198 -42.604 -5.292 1.00 77.88 76 ASN A CA 1
ATOM 607 C C . ASN A 1 76 ? 19.890 -42.263 -3.968 1.00 77.88 76 ASN A C 1
ATOM 609 O O . ASN A 1 76 ? 19.270 -41.693 -3.073 1.00 77.88 76 ASN A O 1
ATOM 613 N N . TYR A 1 77 ? 21.177 -42.585 -3.844 1.00 80.31 77 TYR A N 1
ATOM 614 C CA . TYR A 1 77 ? 21.971 -42.250 -2.668 1.00 80.31 77 TYR A CA 1
ATOM 615 C C . TYR A 1 77 ? 22.166 -40.736 -2.535 1.00 80.31 77 TYR A C 1
ATOM 617 O O . TYR A 1 77 ? 21.966 -40.198 -1.453 1.00 80.31 77 TYR A O 1
ATOM 625 N N . ASN A 1 78 ? 22.473 -40.035 -3.631 1.00 78.56 78 ASN A N 1
ATOM 626 C CA . ASN A 1 78 ? 22.587 -38.577 -3.646 1.00 78.56 78 ASN A CA 1
ATOM 627 C C . ASN A 1 78 ? 21.253 -37.896 -3.338 1.00 78.56 78 ASN A C 1
ATOM 629 O O . ASN A 1 78 ? 21.261 -36.885 -2.655 1.00 78.56 78 ASN A O 1
ATOM 633 N N . TYR A 1 79 ? 20.126 -38.451 -3.793 1.00 75.94 79 TYR A N 1
ATOM 634 C CA . TYR A 1 79 ? 18.793 -37.956 -3.443 1.00 75.94 79 TYR A CA 1
ATOM 635 C C . TYR A 1 79 ? 18.472 -38.158 -1.953 1.00 75.94 79 TYR A C 1
ATOM 637 O O . TYR A 1 79 ? 17.986 -37.245 -1.292 1.00 75.94 79 TYR A O 1
ATOM 645 N N . LEU A 1 80 ? 18.777 -39.336 -1.396 1.00 74.12 80 LEU A N 1
ATOM 646 C CA . LEU A 1 80 ? 18.546 -39.644 0.022 1.00 74.12 80 LEU A CA 1
ATOM 647 C C . LEU A 1 80 ? 19.481 -38.876 0.965 1.00 74.12 80 LEU A C 1
ATOM 649 O O . LEU A 1 80 ? 19.077 -38.520 2.070 1.00 74.12 80 LEU A O 1
ATOM 653 N N . MET A 1 81 ? 20.718 -38.630 0.535 1.00 74.50 81 MET A N 1
ATOM 654 C CA . MET A 1 81 ? 21.721 -37.858 1.273 1.00 74.50 81 MET A CA 1
ATOM 655 C C . MET A 1 81 ? 21.713 -36.374 0.894 1.00 74.50 81 MET A C 1
ATOM 657 O O . MET A 1 81 ? 22.574 -35.629 1.366 1.00 74.50 81 MET A O 1
ATOM 661 N N . ASP A 1 82 ? 20.768 -35.933 0.055 1.00 72.19 82 ASP A N 1
ATOM 662 C CA . ASP A 1 82 ? 20.633 -34.529 -0.305 1.00 72.19 82 ASP A CA 1
ATOM 663 C C . ASP A 1 82 ? 20.305 -33.738 0.963 1.00 72.19 82 ASP A C 1
ATOM 665 O O . ASP A 1 82 ? 19.281 -33.951 1.625 1.00 72.19 82 ASP A O 1
ATOM 669 N N . ASN A 1 83 ? 21.183 -32.797 1.303 1.00 65.56 83 ASN A N 1
ATOM 670 C CA . ASN A 1 83 ? 20.971 -31.899 2.428 1.00 65.56 83 ASN A CA 1
ATOM 671 C C . ASN A 1 83 ? 19.667 -31.111 2.258 1.00 65.56 83 ASN A C 1
ATOM 673 O O . ASN A 1 83 ? 19.036 -30.806 3.259 1.00 65.56 83 ASN A O 1
ATOM 677 N N . ASN A 1 84 ? 19.198 -30.884 1.026 1.00 67.31 84 ASN A N 1
ATOM 678 C CA . ASN A 1 84 ? 17.908 -30.244 0.770 1.00 67.31 84 ASN A CA 1
ATOM 679 C C . ASN A 1 84 ? 16.713 -31.123 1.162 1.00 67.31 84 ASN A C 1
ATOM 681 O O . ASN A 1 84 ? 15.687 -30.590 1.582 1.00 67.31 84 ASN A O 1
ATOM 685 N N . LEU A 1 85 ? 16.823 -32.454 1.059 1.00 67.88 85 LEU A N 1
ATOM 686 C CA . LEU A 1 85 ? 15.781 -33.385 1.506 1.00 67.88 85 LEU A CA 1
ATOM 687 C C . LEU A 1 85 ? 15.764 -33.455 3.036 1.00 67.88 85 LEU A C 1
ATOM 689 O O . LEU A 1 85 ? 14.709 -33.380 3.659 1.00 67.88 85 LEU A O 1
ATOM 693 N N . ILE A 1 86 ? 16.948 -33.527 3.647 1.00 65.56 86 ILE A N 1
ATOM 694 C CA . ILE A 1 86 ? 17.118 -33.520 5.103 1.00 65.56 86 ILE A CA 1
ATOM 695 C C . ILE A 1 86 ? 16.653 -32.185 5.696 1.00 65.56 86 ILE A C 1
ATOM 697 O O . ILE A 1 86 ? 15.990 -32.177 6.733 1.00 65.56 86 ILE A O 1
ATOM 701 N N . ASP A 1 87 ? 16.957 -31.066 5.046 1.00 67.06 87 ASP A N 1
ATOM 702 C CA . ASP A 1 87 ? 16.520 -29.739 5.462 1.00 67.06 87 ASP A CA 1
ATOM 703 C C . ASP A 1 87 ? 15.033 -29.529 5.180 1.00 67.06 87 ASP A C 1
ATOM 705 O O . ASP A 1 87 ? 14.357 -29.026 6.067 1.00 67.06 87 ASP A O 1
ATOM 709 N N . SER A 1 88 ? 14.480 -30.053 4.080 1.00 64.38 88 SER A N 1
ATOM 710 C CA . SER A 1 88 ? 13.025 -30.108 3.854 1.00 64.38 88 SER A CA 1
ATOM 711 C C . SER A 1 88 ? 12.312 -30.950 4.911 1.00 64.38 88 SER A C 1
ATOM 713 O O . SER A 1 88 ? 11.246 -30.575 5.382 1.00 64.38 88 SER A O 1
ATOM 715 N N . CYS A 1 89 ? 12.888 -32.073 5.348 1.00 60.75 89 CYS A N 1
ATOM 716 C CA . CYS A 1 89 ? 12.326 -32.885 6.426 1.00 60.75 89 CYS A CA 1
ATOM 717 C C . CYS A 1 89 ? 12.488 -32.219 7.800 1.00 60.75 89 CYS A C 1
ATOM 719 O O . CYS A 1 89 ? 11.591 -32.324 8.634 1.00 60.75 89 CYS A O 1
ATOM 721 N N . LYS A 1 90 ? 13.594 -31.512 8.062 1.00 66.12 90 LYS A N 1
ATOM 722 C CA . LYS A 1 90 ? 13.771 -30.697 9.279 1.00 66.12 90 LYS A CA 1
ATOM 723 C C . LYS A 1 90 ? 12.854 -29.476 9.278 1.00 66.12 90 LYS A C 1
ATOM 725 O O . LYS A 1 90 ? 12.381 -29.093 10.340 1.00 66.12 90 LYS A O 1
ATOM 730 N N . GLU A 1 91 ? 12.601 -28.874 8.124 1.00 61.56 91 GLU A N 1
ATOM 731 C CA . GLU A 1 91 ? 11.689 -27.748 7.930 1.00 61.56 91 GLU A CA 1
ATOM 732 C C . GLU A 1 91 ? 10.236 -28.206 8.051 1.00 61.56 91 GLU A C 1
ATOM 734 O O . GLU A 1 91 ? 9.509 -27.639 8.854 1.00 61.56 91 GLU A O 1
ATOM 739 N N . ALA A 1 92 ? 9.857 -29.332 7.443 1.00 57.03 92 ALA A N 1
ATOM 740 C CA . ALA A 1 92 ? 8.571 -29.988 7.679 1.00 57.03 92 ALA A CA 1
ATOM 741 C C . ALA A 1 92 ? 8.399 -30.408 9.151 1.00 57.03 92 ALA A C 1
ATOM 743 O O . ALA A 1 92 ? 7.313 -30.301 9.714 1.00 57.03 92 ALA A O 1
ATOM 744 N N . ARG A 1 93 ? 9.476 -30.841 9.823 1.00 48.84 93 ARG A N 1
ATOM 745 C CA . ARG A 1 93 ? 9.467 -31.112 11.269 1.00 48.84 93 ARG A CA 1
ATOM 746 C C . ARG A 1 93 ? 9.317 -29.832 12.088 1.00 48.84 93 ARG A C 1
ATOM 748 O O . ARG A 1 93 ? 8.642 -29.883 13.108 1.00 48.84 93 ARG A O 1
ATOM 755 N N . ARG A 1 94 ? 9.888 -28.700 11.663 1.00 52.22 94 ARG A N 1
ATOM 756 C CA . ARG A 1 94 ? 9.633 -27.384 12.272 1.00 52.22 94 ARG A CA 1
ATOM 757 C C . ARG A 1 94 ? 8.190 -26.946 12.033 1.00 52.22 94 ARG A C 1
ATOM 759 O O . ARG A 1 94 ? 7.552 -26.538 12.990 1.00 52.22 94 ARG A O 1
ATOM 766 N N . ASP A 1 95 ? 7.643 -27.125 10.834 1.00 50.22 95 ASP A N 1
ATOM 767 C CA . ASP A 1 95 ? 6.233 -26.865 10.513 1.00 50.22 95 ASP A CA 1
ATOM 768 C C . ASP A 1 95 ? 5.276 -27.721 11.363 1.00 50.22 95 ASP A C 1
ATOM 770 O O . ASP A 1 95 ? 4.270 -27.217 11.858 1.00 50.22 95 ASP A O 1
ATOM 774 N N . LEU A 1 96 ? 5.623 -28.986 11.626 1.00 49.91 96 LEU A N 1
ATOM 775 C CA . LEU A 1 96 ? 4.899 -29.858 12.561 1.00 49.91 96 LEU A CA 1
ATOM 776 C C . LEU A 1 96 ? 5.130 -29.471 14.032 1.00 49.91 96 LEU A C 1
ATOM 778 O O . LEU A 1 96 ? 4.228 -29.613 14.854 1.00 49.91 96 LEU A O 1
ATOM 782 N N . GLN A 1 97 ? 6.305 -28.943 14.377 1.00 47.84 97 GLN A N 1
ATOM 783 C CA . GLN A 1 97 ? 6.619 -28.440 15.717 1.00 47.84 97 GLN A CA 1
ATOM 784 C C . GLN A 1 97 ? 5.927 -27.099 16.013 1.00 47.84 97 GLN A C 1
ATOM 786 O O . GLN A 1 97 ? 5.637 -26.825 17.171 1.00 47.84 97 GLN A O 1
ATOM 791 N N . TYR A 1 98 ? 5.566 -26.323 14.984 1.00 49.78 98 TYR A N 1
ATOM 792 C CA . TYR A 1 98 ? 4.623 -25.198 15.069 1.00 49.78 98 TYR A CA 1
ATOM 793 C C . TYR A 1 98 ? 3.145 -25.642 15.088 1.00 49.78 98 TYR A C 1
ATOM 795 O O . TYR A 1 98 ? 2.268 -24.816 15.346 1.00 49.78 98 TYR A O 1
ATOM 803 N N . GLY A 1 99 ? 2.864 -26.926 14.832 1.00 41.38 99 GLY A N 1
ATOM 804 C CA . GLY A 1 99 ? 1.566 -27.577 15.048 1.00 41.38 99 GLY A CA 1
ATOM 805 C C . GLY A 1 99 ? 1.388 -28.151 16.460 1.00 41.38 99 GLY A C 1
ATOM 806 O O . GLY A 1 99 ? 0.264 -28.431 16.872 1.00 41.38 99 GLY A O 1
ATOM 807 N N . GLY A 1 100 ? 2.469 -28.280 17.234 1.00 44.81 100 GLY A N 1
ATOM 808 C CA . GLY A 1 100 ? 2.379 -28.326 18.689 1.00 44.81 100 GLY A CA 1
ATOM 809 C C . GLY A 1 100 ? 2.190 -26.899 19.178 1.00 44.81 100 GLY A C 1
ATOM 810 O O . GLY A 1 100 ? 3.021 -26.049 18.864 1.00 44.81 100 GLY A O 1
ATOM 811 N N . SER A 1 101 ? 1.088 -26.623 19.883 1.00 46.56 101 SER A N 1
ATOM 812 C CA . SER A 1 101 ? 0.789 -25.311 20.467 1.00 46.56 101 SER A CA 1
ATOM 813 C C . SER A 1 101 ? 2.067 -24.592 20.903 1.00 46.56 101 SER A C 1
ATOM 815 O O . SER A 1 101 ? 2.849 -25.175 21.661 1.00 46.56 101 SER A O 1
ATOM 817 N N . PRO A 1 102 ? 2.286 -23.322 20.512 1.00 51.84 102 PRO A N 1
ATOM 818 C CA . PRO A 1 102 ? 3.149 -22.452 21.291 1.00 51.84 102 PRO A CA 1
ATOM 819 C C . PRO A 1 102 ? 2.714 -22.637 22.738 1.00 51.84 102 PRO A C 1
ATOM 821 O O . PRO A 1 102 ? 1.552 -22.379 23.047 1.00 51.84 102 PRO A O 1
ATOM 824 N N . SER A 1 103 ? 3.603 -23.153 23.590 1.00 58.28 103 SER A N 1
ATOM 825 C CA . SER A 1 103 ? 3.285 -23.474 24.990 1.00 58.28 103 SER A CA 1
ATOM 826 C C . SER A 1 103 ? 2.756 -22.258 25.765 1.00 58.28 103 SER A C 1
ATOM 828 O O . SER A 1 103 ? 2.292 -22.404 26.891 1.00 58.28 103 SER A O 1
ATOM 830 N N . HIS A 1 104 ? 2.843 -21.069 25.164 1.00 80.06 104 HIS A N 1
ATOM 831 C CA . HIS A 1 104 ? 2.344 -19.805 25.660 1.00 80.06 104 HIS A CA 1
ATOM 832 C C . HIS A 1 104 ? 1.371 -19.172 24.650 1.00 80.06 104 HIS A C 1
ATOM 834 O O . HIS A 1 104 ? 1.749 -18.816 23.524 1.00 80.06 104 HIS A O 1
ATOM 840 N N . ASP A 1 105 ? 0.113 -19.018 25.058 1.00 88.75 105 ASP A N 1
ATOM 841 C CA . ASP A 1 105 ? -0.871 -18.209 24.340 1.00 88.75 105 ASP A CA 1
ATOM 842 C C . ASP A 1 105 ? -0.593 -16.726 24.590 1.00 88.75 105 ASP A C 1
ATOM 844 O O . ASP A 1 105 ? -0.434 -16.301 25.736 1.00 88.75 105 ASP A O 1
ATOM 848 N N . TRP A 1 106 ? -0.591 -15.916 23.534 1.00 92.75 106 TRP A N 1
ATOM 849 C CA . TRP A 1 106 ? -0.377 -14.478 23.678 1.00 92.75 106 TRP A CA 1
ATOM 850 C C . TRP A 1 106 ? -1.564 -13.806 24.374 1.00 92.75 106 TRP A C 1
ATOM 852 O O . TRP A 1 106 ? -2.728 -14.122 24.111 1.00 92.75 106 TRP A O 1
ATOM 862 N N . ASN A 1 107 ? -1.270 -12.859 25.264 1.00 92.38 107 ASN A N 1
ATOM 863 C CA . ASN A 1 107 ? -2.272 -11.892 25.705 1.00 92.38 107 ASN A CA 1
ATOM 864 C C . ASN A 1 107 ? -2.476 -10.809 24.622 1.00 92.38 107 ASN A C 1
ATOM 866 O O . ASN A 1 107 ? -1.716 -10.733 23.652 1.00 92.38 107 ASN A O 1
ATOM 870 N N . TYR A 1 108 ? -3.504 -9.969 24.771 1.00 91.50 108 TYR A N 1
ATOM 871 C CA . TYR A 1 108 ? -3.817 -8.940 23.772 1.00 91.50 108 TYR A CA 1
ATOM 872 C C . TYR A 1 108 ? -2.659 -7.958 23.540 1.00 91.50 108 TYR A C 1
ATOM 874 O O . TYR A 1 108 ? -2.373 -7.604 22.399 1.00 91.50 108 TYR A O 1
ATOM 882 N N . GLN A 1 109 ? -1.936 -7.573 24.594 1.00 92.94 109 GLN A N 1
ATOM 883 C CA . GLN A 1 109 ? -0.785 -6.679 24.468 1.00 92.94 109 GLN A CA 1
ATOM 884 C C . GLN A 1 109 ? 0.340 -7.316 23.639 1.00 92.94 109 GLN A C 1
ATOM 886 O O . GLN A 1 109 ? 0.815 -6.704 22.688 1.00 92.94 109 GLN A O 1
ATOM 891 N N . GLN A 1 110 ? 0.711 -8.562 23.940 1.00 93.25 110 GLN A N 1
ATOM 892 C CA . GLN A 1 110 ? 1.710 -9.320 23.182 1.00 93.25 110 GLN A CA 1
ATOM 893 C C . GLN A 1 110 ? 1.293 -9.471 21.715 1.00 93.25 110 GLN A C 1
ATOM 895 O O . GLN A 1 110 ? 2.118 -9.335 20.815 1.00 93.25 110 GLN A O 1
ATOM 900 N N . PHE A 1 111 ? 0.005 -9.701 21.453 1.00 94.81 111 PHE A N 1
ATOM 901 C CA . PHE A 1 111 ? -0.530 -9.738 20.093 1.00 94.81 111 PHE A CA 1
ATOM 902 C C . PHE A 1 111 ? -0.358 -8.391 19.369 1.00 94.81 111 PHE A C 1
ATOM 904 O O . PHE A 1 111 ? 0.107 -8.361 18.229 1.00 94.81 111 PHE A O 1
ATOM 911 N N . CYS A 1 112 ? -0.657 -7.272 20.031 1.00 92.38 112 CYS A N 1
ATOM 912 C CA . CYS A 1 112 ? -0.453 -5.927 19.488 1.00 92.38 112 CYS A CA 1
ATOM 913 C C . CYS A 1 112 ? 1.028 -5.604 19.232 1.00 92.38 112 CYS A C 1
ATOM 915 O O . CYS A 1 112 ? 1.361 -5.046 18.188 1.00 92.38 112 CYS A O 1
ATOM 917 N N . GLU A 1 113 ? 1.927 -5.982 20.139 1.00 92.38 113 GLU A N 1
ATOM 918 C CA . GLU A 1 113 ? 3.374 -5.805 19.970 1.00 92.38 113 GLU A CA 1
ATOM 919 C C . GLU A 1 113 ? 3.886 -6.587 18.754 1.00 92.38 113 GLU A C 1
ATOM 921 O O . GLU A 1 113 ? 4.595 -6.037 17.911 1.00 92.38 113 GLU A O 1
ATOM 926 N N . GLN A 1 114 ? 3.462 -7.845 18.608 1.00 95.88 114 GLN A N 1
ATOM 927 C CA . GLN A 1 114 ? 3.830 -8.687 17.467 1.00 95.88 114 GLN A CA 1
ATOM 928 C C . GLN A 1 114 ? 3.257 -8.163 16.144 1.00 95.88 114 GLN A C 1
ATOM 930 O O . GLN A 1 114 ? 3.929 -8.220 15.113 1.00 95.88 114 GLN A O 1
ATOM 935 N N . PHE A 1 115 ? 2.048 -7.598 16.162 1.00 95.88 115 PHE A N 1
ATOM 936 C CA . PHE A 1 115 ? 1.474 -6.912 15.004 1.00 95.88 115 PHE A CA 1
ATOM 937 C C . PHE A 1 115 ? 2.356 -5.740 14.551 1.00 95.88 115 PHE A C 1
ATOM 939 O O . PHE A 1 115 ? 2.684 -5.636 13.367 1.00 95.88 115 PHE A O 1
ATOM 946 N N . ILE A 1 116 ? 2.778 -4.888 15.491 1.00 92.94 116 ILE A N 1
ATOM 947 C CA . ILE A 1 116 ? 3.638 -3.733 15.206 1.00 92.94 116 ILE A CA 1
ATOM 948 C C . ILE A 1 116 ? 5.014 -4.194 14.711 1.00 92.94 116 ILE A C 1
ATOM 950 O O . ILE A 1 116 ? 5.506 -3.664 13.716 1.00 92.94 116 ILE A O 1
ATOM 954 N N . GLU A 1 117 ? 5.626 -5.198 15.345 1.00 95.75 117 GLU A N 1
ATOM 955 C CA . GLU A 1 117 ? 6.925 -5.751 14.932 1.00 95.75 117 GLU A CA 1
ATOM 956 C C . GLU A 1 117 ? 6.893 -6.242 13.476 1.00 95.75 117 GLU A C 1
ATOM 958 O O . GLU A 1 117 ? 7.770 -5.912 12.675 1.00 95.75 117 GLU A O 1
ATOM 963 N N . ILE A 1 118 ? 5.864 -7.006 13.097 1.00 96.25 118 ILE A N 1
ATOM 964 C CA . ILE A 1 118 ? 5.760 -7.531 11.732 1.00 96.25 118 ILE A CA 1
ATOM 965 C C . ILE A 1 118 ? 5.492 -6.395 10.742 1.00 96.25 118 ILE A C 1
ATOM 967 O O . ILE A 1 118 ? 6.132 -6.347 9.692 1.00 96.25 118 ILE A O 1
ATOM 971 N N . LEU A 1 119 ? 4.588 -5.464 11.059 1.00 93.69 119 LEU A N 1
ATOM 972 C CA . LEU A 1 119 ? 4.281 -4.347 10.164 1.00 93.69 119 LEU A CA 1
ATOM 973 C C . LEU A 1 119 ? 5.471 -3.413 9.952 1.00 93.69 119 LEU A C 1
ATOM 975 O O . LEU A 1 119 ? 5.718 -3.000 8.822 1.00 93.69 119 LEU A O 1
ATOM 979 N N . THR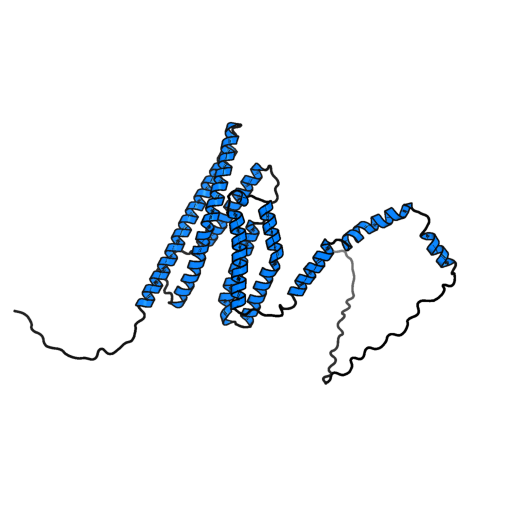 A 1 120 ? 6.215 -3.092 11.009 1.00 93.56 120 THR A N 1
ATOM 980 C CA . THR A 1 120 ? 7.418 -2.251 10.913 1.00 93.56 120 THR A CA 1
ATOM 981 C C . THR A 1 120 ? 8.499 -2.919 10.070 1.00 93.56 120 THR A C 1
ATOM 983 O O . THR A 1 120 ? 9.122 -2.258 9.242 1.00 93.56 120 THR A O 1
ATOM 986 N N . TRP A 1 121 ? 8.673 -4.237 10.192 1.00 97.00 121 TRP A N 1
ATOM 987 C CA . TRP A 1 121 ? 9.583 -4.990 9.330 1.00 97.00 121 TRP A CA 1
ATOM 988 C C . TRP A 1 121 ? 9.105 -5.060 7.866 1.00 97.00 121 TRP A C 1
ATOM 990 O O . TRP A 1 121 ? 9.900 -4.843 6.956 1.00 97.00 121 TRP A O 1
ATOM 1000 N N . LEU A 1 122 ? 7.811 -5.274 7.602 1.00 95.75 122 LEU A N 1
ATOM 1001 C CA . LEU A 1 122 ? 7.270 -5.194 6.234 1.00 95.75 122 LEU A CA 1
ATOM 1002 C C . LEU A 1 122 ? 7.462 -3.791 5.636 1.00 95.75 122 LEU A C 1
ATOM 1004 O O . LEU A 1 122 ? 7.793 -3.641 4.459 1.00 95.75 122 LEU A O 1
ATOM 1008 N N . GLN A 1 123 ? 7.268 -2.755 6.450 1.00 92.19 123 GLN A N 1
ATOM 1009 C CA . GLN A 1 123 ? 7.466 -1.373 6.037 1.00 92.19 123 GLN A CA 1
ATOM 1010 C C . GLN A 1 123 ? 8.936 -1.085 5.721 1.00 92.19 123 GLN A C 1
ATOM 1012 O O . GLN A 1 123 ? 9.202 -0.423 4.722 1.00 92.19 123 GLN A O 1
ATOM 1017 N N . SER A 1 124 ? 9.889 -1.611 6.495 1.00 94.94 124 SER A N 1
ATOM 1018 C CA . SER A 1 124 ? 11.314 -1.393 6.222 1.00 94.94 124 SER A CA 1
ATOM 1019 C C . SER A 1 124 ? 11.752 -2.024 4.898 1.00 94.94 124 SER A C 1
ATOM 1021 O O . SER A 1 124 ? 12.498 -1.403 4.143 1.00 94.94 124 SER A O 1
ATOM 1023 N N . ILE A 1 125 ? 11.230 -3.206 4.549 1.00 94.75 125 ILE A N 1
ATOM 1024 C CA . ILE A 1 125 ? 11.445 -3.813 3.226 1.00 94.75 125 ILE A CA 1
ATOM 1025 C C . ILE A 1 125 ? 10.917 -2.886 2.125 1.00 94.75 125 ILE A C 1
ATOM 1027 O O . ILE A 1 125 ? 11.641 -2.578 1.175 1.00 94.75 125 ILE A O 1
ATOM 1031 N N . GLN A 1 126 ? 9.681 -2.397 2.264 1.00 92.88 126 GLN A N 1
ATOM 1032 C CA . GLN A 1 126 ? 9.087 -1.473 1.296 1.00 92.88 126 GLN A CA 1
ATOM 1033 C C . GLN A 1 126 ? 9.918 -0.188 1.156 1.00 92.88 126 GLN A C 1
ATOM 1035 O O . GLN A 1 126 ? 10.198 0.259 0.043 1.00 92.88 126 GLN A O 1
ATOM 1040 N N . GLU A 1 127 ? 10.353 0.401 2.267 1.00 92.56 127 GLU A N 1
ATOM 1041 C CA . GLU A 1 127 ? 11.192 1.598 2.262 1.00 92.56 127 GLU A CA 1
ATOM 1042 C C . GLU A 1 127 ? 12.534 1.356 1.584 1.00 92.56 127 GLU A C 1
ATOM 1044 O O . GLU A 1 127 ? 12.976 2.199 0.809 1.00 92.56 127 GLU A O 1
ATOM 1049 N N . AS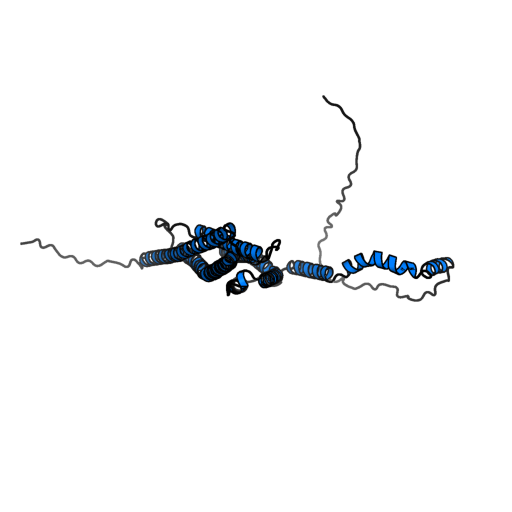N A 1 128 ? 13.154 0.199 1.792 1.00 92.94 128 ASN A N 1
ATOM 1050 C CA . ASN A 1 128 ? 14.418 -0.129 1.146 1.00 92.94 128 ASN A CA 1
ATOM 1051 C C . ASN A 1 128 ? 14.273 -0.265 -0.377 1.00 92.94 128 ASN A C 1
ATOM 1053 O O . ASN A 1 128 ? 15.102 0.283 -1.113 1.00 92.94 128 ASN A O 1
ATOM 1057 N N . ILE A 1 129 ? 13.200 -0.906 -0.857 1.00 91.94 129 ILE A N 1
ATOM 1058 C CA . ILE A 1 129 ? 12.891 -1.040 -2.294 1.00 91.94 129 ILE A CA 1
ATOM 1059 C C . ILE A 1 129 ? 12.655 0.329 -2.935 1.00 91.94 129 ILE A C 1
ATOM 1061 O O . ILE A 1 129 ? 13.158 0.597 -4.024 1.00 91.94 129 ILE A O 1
ATOM 1065 N N . TYR A 1 130 ? 11.927 1.216 -2.254 1.00 91.75 130 TYR A N 1
ATOM 1066 C CA . TYR A 1 130 ? 11.539 2.519 -2.801 1.00 91.75 130 TYR A CA 1
ATOM 1067 C C . TYR A 1 130 ? 12.423 3.690 -2.347 1.00 91.75 130 TYR A C 1
ATOM 1069 O O . TYR A 1 130 ? 12.145 4.832 -2.712 1.00 91.75 130 TYR A O 1
ATOM 1077 N N . SER A 1 131 ? 13.502 3.437 -1.602 1.00 90.12 131 SER A N 1
ATOM 1078 C CA . SER A 1 131 ? 14.429 4.472 -1.110 1.00 90.12 131 SER A CA 1
ATOM 1079 C C . SER A 1 131 ? 15.153 5.203 -2.241 1.00 90.12 131 SER A C 1
ATOM 1081 O O . SER A 1 131 ? 15.417 6.403 -2.153 1.00 90.12 131 SER A O 1
ATOM 1083 N N . LYS A 1 132 ? 15.470 4.479 -3.317 1.00 87.12 132 LYS A N 1
ATOM 1084 C CA . LYS A 1 132 ? 16.155 4.982 -4.506 1.00 87.12 132 LYS A CA 1
ATOM 1085 C C . LYS A 1 132 ? 15.477 4.423 -5.746 1.00 87.12 132 LYS A C 1
ATOM 1087 O O . LYS A 1 132 ? 15.078 3.266 -5.764 1.00 87.12 132 LYS A O 1
ATOM 1092 N N . GLN A 1 133 ? 15.438 5.210 -6.818 1.00 85.62 133 GLN A N 1
ATOM 1093 C CA . GLN A 1 133 ? 14.874 4.786 -8.108 1.00 85.62 133 GLN A CA 1
ATOM 1094 C C . GLN A 1 133 ? 15.538 3.521 -8.687 1.00 85.62 133 GLN A C 1
ATOM 1096 O O . GLN A 1 133 ? 14.921 2.796 -9.454 1.00 85.62 133 GLN A O 1
ATOM 1101 N N . GLU A 1 134 ? 16.802 3.264 -8.347 1.00 86.25 134 GLU A N 1
ATOM 1102 C CA . GLU A 1 134 ? 17.583 2.139 -8.880 1.00 86.25 134 GLU A CA 1
ATOM 1103 C C . GLU A 1 134 ? 17.169 0.818 -8.230 1.00 86.25 134 GLU A C 1
ATOM 1105 O O . GLU A 1 134 ? 17.058 -0.203 -8.904 1.00 86.25 134 GLU A O 1
ATOM 1110 N N . ASN A 1 135 ? 16.823 0.876 -6.944 1.00 90.06 135 ASN A N 1
ATOM 1111 C CA . ASN A 1 135 ? 16.337 -0.262 -6.172 1.00 90.06 135 ASN A CA 1
ATOM 1112 C C . ASN A 1 135 ? 14.980 -0.758 -6.695 1.00 90.06 135 ASN A C 1
ATOM 1114 O O . ASN A 1 135 ? 14.694 -1.953 -6.646 1.00 90.06 135 ASN A O 1
ATOM 1118 N N . VAL A 1 136 ? 14.174 0.143 -7.269 1.00 87.38 136 VAL A N 1
ATOM 1119 C CA . VAL A 1 136 ? 12.843 -0.155 -7.821 1.00 87.38 136 VAL A CA 1
ATOM 1120 C C . VAL A 1 136 ? 12.900 -1.144 -8.987 1.00 87.38 136 VAL A C 1
ATOM 1122 O O . VAL A 1 136 ? 11.885 -1.729 -9.326 1.00 87.38 136 VAL A O 1
ATOM 1125 N N . ILE A 1 137 ? 14.046 -1.408 -9.611 1.00 86.56 137 ILE A N 1
ATOM 1126 C CA . ILE A 1 137 ? 14.188 -2.459 -10.643 1.00 86.56 137 ILE A CA 1
ATOM 1127 C C . ILE A 1 137 ? 15.302 -3.457 -10.314 1.00 86.56 137 ILE A C 1
ATOM 1129 O O . ILE A 1 137 ? 15.629 -4.318 -11.130 1.00 86.56 137 ILE A O 1
ATOM 1133 N N . ASP A 1 138 ? 15.868 -3.381 -9.109 1.00 89.44 138 ASP A N 1
ATOM 1134 C CA . ASP A 1 138 ? 16.926 -4.288 -8.682 1.00 89.44 138 ASP A CA 1
ATOM 1135 C C . ASP A 1 138 ? 16.345 -5.673 -8.372 1.00 89.44 138 ASP A C 1
ATOM 1137 O O . ASP A 1 138 ? 15.646 -5.904 -7.381 1.00 89.44 138 ASP A O 1
ATOM 1141 N N . ARG A 1 139 ? 16.641 -6.619 -9.265 1.00 88.06 139 ARG A N 1
ATOM 1142 C CA . ARG A 1 139 ? 16.192 -8.007 -9.163 1.00 88.06 139 ARG A CA 1
ATOM 1143 C C . ARG A 1 139 ? 16.839 -8.748 -7.997 1.00 88.06 139 ARG A C 1
ATOM 1145 O O . ARG A 1 139 ? 16.166 -9.562 -7.370 1.00 88.06 139 ARG A O 1
ATOM 1152 N N . ASN A 1 140 ? 18.118 -8.505 -7.728 1.00 90.38 140 ASN A N 1
ATOM 1153 C CA . ASN A 1 140 ? 18.840 -9.218 -6.676 1.00 90.38 140 ASN A CA 1
ATOM 1154 C C . ASN A 1 140 ? 18.343 -8.761 -5.307 1.00 90.38 140 ASN A C 1
ATOM 1156 O O . ASN A 1 140 ? 18.090 -9.592 -4.436 1.00 90.38 140 ASN A O 1
ATOM 1160 N N . LEU A 1 141 ? 18.108 -7.455 -5.157 1.00 92.81 141 LEU A N 1
ATOM 1161 C CA . LEU A 1 141 ? 17.483 -6.893 -3.964 1.00 92.81 141 LEU A CA 1
ATOM 1162 C C . LEU A 1 141 ? 16.091 -7.494 -3.722 1.00 92.81 141 LEU A C 1
ATOM 1164 O O . LEU A 1 141 ? 15.789 -7.950 -2.621 1.00 92.81 141 LEU A O 1
ATOM 1168 N N . ARG A 1 142 ? 15.261 -7.555 -4.768 1.00 92.31 142 ARG A N 1
ATOM 1169 C CA . ARG A 1 142 ? 13.929 -8.173 -4.722 1.00 92.31 142 ARG A CA 1
ATOM 1170 C C . ARG A 1 142 ? 13.954 -9.651 -4.333 1.00 92.31 142 ARG A C 1
ATOM 1172 O O . ARG A 1 142 ? 13.197 -10.056 -3.456 1.00 92.31 142 ARG A O 1
ATOM 1179 N N . LEU A 1 143 ? 14.835 -10.444 -4.949 1.00 92.12 143 LEU A N 1
ATOM 1180 C CA . LEU A 1 143 ? 15.020 -11.859 -4.608 1.00 92.12 143 LEU A CA 1
ATOM 1181 C C . LEU A 1 143 ? 15.448 -12.037 -3.149 1.00 92.12 143 LEU A C 1
ATOM 1183 O O . LEU A 1 143 ? 14.866 -12.859 -2.448 1.00 92.12 143 LEU A O 1
ATOM 1187 N N . SER A 1 144 ? 16.407 -11.234 -2.683 1.00 95.25 144 SER A N 1
ATOM 1188 C CA . SER A 1 144 ? 16.877 -11.263 -1.295 1.00 95.25 144 SER A CA 1
ATOM 1189 C C . SER A 1 144 ? 15.733 -11.019 -0.303 1.00 95.25 144 SER A C 1
ATOM 1191 O O . SER A 1 144 ? 15.553 -11.786 0.644 1.00 95.25 144 SER A O 1
ATOM 1193 N N . TYR A 1 145 ? 14.890 -10.010 -0.557 1.00 96.00 145 TYR A N 1
ATOM 1194 C CA . TYR A 1 145 ? 13.724 -9.753 0.291 1.00 96.00 145 TYR A CA 1
ATOM 1195 C C . TYR A 1 145 ? 12.646 -10.828 0.184 1.00 96.00 145 TYR A C 1
ATOM 1197 O O . TYR A 1 145 ? 12.036 -11.159 1.196 1.00 96.00 145 TYR A O 1
ATOM 1205 N N . LEU A 1 146 ? 12.426 -11.414 -0.995 1.00 95.19 146 LEU A N 1
ATOM 1206 C CA . LEU A 1 146 ? 11.506 -12.541 -1.145 1.00 95.19 146 LEU A CA 1
ATOM 1207 C C . LEU A 1 146 ? 11.966 -13.748 -0.312 1.00 95.19 146 LEU A C 1
ATOM 1209 O O . LEU A 1 146 ? 11.159 -14.365 0.379 1.00 95.19 146 LEU A O 1
ATOM 1213 N N . GLU A 1 147 ? 13.262 -14.063 -0.319 1.00 94.88 147 GLU A N 1
ATOM 1214 C CA . GLU A 1 147 ? 13.823 -15.108 0.542 1.00 94.88 147 GLU A CA 1
ATOM 1215 C C . GLU A 1 147 ? 13.666 -14.779 2.028 1.00 94.88 147 GLU A C 1
ATOM 1217 O O . GLU A 1 147 ? 13.292 -15.649 2.816 1.00 94.88 147 GLU A O 1
ATOM 1222 N N . GLU A 1 148 ? 13.922 -13.532 2.432 1.00 95.38 148 GLU A N 1
ATOM 1223 C CA . GLU A 1 148 ? 13.724 -13.100 3.817 1.00 95.38 148 GLU A CA 1
ATOM 1224 C C . GLU A 1 148 ? 12.252 -13.217 4.241 1.00 95.38 148 GLU A C 1
ATOM 1226 O O . GLU A 1 148 ? 11.956 -13.702 5.339 1.00 95.38 148 GLU A O 1
ATOM 1231 N N . MET A 1 149 ? 11.324 -12.844 3.355 1.00 96.25 149 MET A N 1
ATOM 1232 C CA . MET A 1 149 ? 9.892 -13.022 3.569 1.00 96.25 149 MET A CA 1
ATOM 1233 C C . MET A 1 149 ? 9.521 -14.493 3.716 1.00 96.25 149 MET A C 1
ATOM 1235 O O . MET A 1 149 ? 8.848 -14.852 4.683 1.00 96.25 149 MET A O 1
ATOM 1239 N N . ASN A 1 150 ? 10.035 -15.361 2.848 1.00 94.31 150 ASN A N 1
ATOM 1240 C CA . ASN A 1 150 ? 9.817 -16.801 2.949 1.00 94.31 150 ASN A CA 1
ATOM 1241 C C . ASN A 1 150 ? 10.327 -17.359 4.285 1.00 94.31 150 ASN A C 1
ATOM 1243 O O . ASN A 1 150 ? 9.583 -18.062 4.975 1.00 94.31 150 ASN A O 1
ATOM 1247 N N . ARG A 1 151 ? 11.531 -16.959 4.723 1.00 94.75 151 ARG A N 1
ATOM 1248 C CA . ARG A 1 151 ? 12.098 -17.346 6.030 1.00 94.75 151 ARG A CA 1
ATOM 1249 C C . ARG A 1 151 ? 11.240 -16.885 7.207 1.00 94.75 151 ARG A C 1
ATOM 1251 O O . ARG A 1 151 ? 11.209 -17.562 8.226 1.00 94.75 151 ARG A O 1
ATOM 1258 N N . LYS A 1 152 ? 10.543 -15.750 7.098 1.00 94.25 152 LYS A N 1
ATOM 1259 C CA . LYS A 1 152 ? 9.653 -15.212 8.146 1.00 94.25 152 LYS A CA 1
ATOM 1260 C C . LYS A 1 152 ? 8.181 -15.589 7.967 1.00 94.25 152 LYS A C 1
ATOM 1262 O O . LYS A 1 152 ? 7.361 -15.190 8.794 1.00 94.25 152 LYS A O 1
ATOM 1267 N N . SER A 1 153 ? 7.829 -16.391 6.963 1.00 94.75 153 SER A N 1
ATOM 1268 C CA . SER A 1 153 ? 6.445 -16.816 6.706 1.00 94.75 153 SER A CA 1
ATOM 1269 C C . SER A 1 153 ? 5.802 -17.515 7.914 1.00 94.75 153 SER A C 1
ATOM 1271 O O . SER A 1 153 ? 4.614 -17.326 8.189 1.00 94.75 153 SER A O 1
ATOM 1273 N N . PHE A 1 154 ? 6.591 -18.245 8.710 1.00 93.12 154 PHE A N 1
ATOM 1274 C CA . PHE A 1 154 ? 6.120 -18.860 9.952 1.00 93.12 154 PHE A CA 1
ATOM 1275 C C . PHE A 1 154 ? 5.640 -17.824 10.982 1.00 93.12 154 PHE A C 1
ATOM 1277 O O . PHE A 1 154 ? 4.679 -18.098 11.697 1.00 93.12 154 PHE A O 1
ATOM 1284 N N . LYS A 1 155 ? 6.242 -16.621 11.049 1.00 93.75 155 LYS A N 1
ATOM 1285 C CA . LYS A 1 155 ? 5.794 -15.554 11.964 1.00 93.75 155 LYS A CA 1
ATOM 1286 C C . LYS A 1 155 ? 4.388 -15.080 11.599 1.00 93.75 155 LYS A C 1
ATOM 1288 O O . LYS A 1 155 ? 3.558 -14.914 12.488 1.00 93.75 155 LYS A O 1
ATOM 1293 N N . ARG A 1 156 ? 4.094 -14.934 10.300 1.00 95.38 156 ARG A N 1
ATOM 1294 C CA . ARG A 1 156 ? 2.746 -14.617 9.798 1.00 95.38 156 ARG A CA 1
ATOM 1295 C C . ARG A 1 156 ? 1.739 -15.706 10.182 1.00 95.38 156 ARG A C 1
ATOM 1297 O O . ARG A 1 156 ? 0.669 -15.393 10.699 1.00 95.38 156 ARG A O 1
ATOM 1304 N N . LYS A 1 157 ? 2.090 -16.984 9.985 1.00 95.25 157 LYS A N 1
ATOM 1305 C CA . LYS A 1 157 ? 1.238 -18.124 10.384 1.00 95.25 157 LYS A CA 1
ATOM 1306 C C . LYS A 1 157 ? 0.981 -18.133 11.896 1.00 95.25 157 LYS A C 1
ATOM 1308 O O . LYS A 1 157 ? -0.164 -18.252 12.324 1.00 95.25 157 LYS A O 1
ATOM 1313 N N . LEU A 1 158 ? 2.029 -17.954 12.702 1.00 94.00 158 LEU A N 1
ATOM 1314 C CA . LEU A 1 158 ? 1.939 -17.893 14.160 1.00 94.00 158 LEU A CA 1
ATOM 1315 C C . LEU A 1 158 ? 1.035 -16.746 14.624 1.00 94.00 158 LEU A C 1
ATOM 1317 O O . LEU A 1 158 ? 0.182 -16.970 15.478 1.00 94.00 158 LEU A O 1
ATOM 1321 N N . PHE A 1 159 ? 1.185 -15.555 14.040 1.00 96.31 159 PHE A N 1
ATOM 1322 C CA . PHE A 1 159 ? 0.344 -14.396 14.336 1.00 96.31 159 PHE A CA 1
ATOM 1323 C C . PHE A 1 159 ? -1.140 -14.690 14.080 1.00 96.31 159 PHE A C 1
ATOM 1325 O O . PHE A 1 159 ? -1.968 -14.473 14.963 1.00 96.31 159 PHE A O 1
ATOM 1332 N N . ASN A 1 160 ? -1.472 -15.268 12.920 1.00 96.38 160 ASN A N 1
ATOM 1333 C CA . ASN A 1 160 ? -2.848 -15.647 12.583 1.00 96.38 160 ASN A CA 1
ATOM 1334 C C . ASN A 1 160 ? -3.414 -16.683 13.574 1.00 96.38 160 ASN A C 1
ATOM 1336 O O . ASN A 1 160 ? -4.535 -16.531 14.059 1.00 96.38 160 ASN A O 1
ATOM 1340 N N . ASN A 1 161 ? -2.622 -17.699 13.934 1.00 95.19 161 ASN A N 1
ATOM 1341 C CA . ASN A 1 161 ? -3.026 -18.730 14.896 1.00 95.19 161 ASN A CA 1
ATOM 1342 C C . ASN A 1 161 ? -3.220 -18.170 16.316 1.00 95.19 161 ASN A C 1
ATOM 1344 O O . ASN A 1 161 ? -4.143 -18.570 17.025 1.00 95.19 161 ASN A O 1
ATOM 1348 N N . GLN A 1 162 ? -2.350 -17.256 16.756 1.00 94.94 162 GLN A N 1
ATOM 1349 C CA . GLN A 1 162 ? -2.482 -16.570 18.046 1.00 94.94 162 GLN A CA 1
ATOM 1350 C C . GLN A 1 162 ? -3.711 -15.655 18.063 1.00 94.94 162 GLN A C 1
ATOM 1352 O O . GLN A 1 162 ? -4.450 -15.673 19.041 1.00 94.94 162 GLN A O 1
ATOM 1357 N N . GLY A 1 163 ? -3.992 -14.943 16.967 1.00 95.31 163 GLY A N 1
ATOM 1358 C CA . GLY A 1 163 ? -5.217 -14.155 16.814 1.00 95.31 163 GLY A CA 1
ATOM 1359 C C . GLY A 1 163 ? -6.476 -15.015 16.948 1.00 95.31 163 GLY A C 1
ATOM 1360 O O . GLY A 1 163 ? -7.354 -14.698 17.744 1.00 95.31 163 GLY A O 1
ATOM 1361 N N . GLY A 1 164 ? -6.535 -16.159 16.257 1.00 94.62 164 GLY A N 1
ATOM 1362 C CA . GLY A 1 164 ? -7.662 -17.092 16.372 1.00 94.62 164 GLY A CA 1
ATOM 1363 C C . GLY A 1 164 ? -7.883 -17.597 17.803 1.00 94.62 164 GLY A C 1
ATOM 1364 O O . GLY A 1 164 ? -9.008 -17.575 18.298 1.00 94.62 164 GLY A O 1
ATOM 1365 N N . ARG A 1 165 ? -6.812 -17.987 18.505 1.00 93.81 165 ARG A N 1
ATOM 1366 C CA . ARG A 1 165 ? -6.898 -18.419 19.913 1.00 93.81 165 ARG A CA 1
ATOM 1367 C C . ARG A 1 165 ? -7.308 -17.292 20.857 1.00 93.81 165 ARG A C 1
ATOM 1369 O O . ARG A 1 165 ? -8.075 -17.532 21.787 1.00 93.81 165 ARG A O 1
ATOM 1376 N N . LEU A 1 166 ? -6.842 -16.070 20.606 1.00 94.56 166 LEU A N 1
ATOM 1377 C CA . LEU A 1 166 ? -7.224 -14.906 21.394 1.00 94.56 166 LEU A CA 1
ATOM 1378 C C . LEU A 1 166 ? -8.727 -14.627 21.284 1.00 94.56 166 LEU A C 1
ATOM 1380 O O . LEU A 1 166 ? -9.358 -14.407 22.308 1.00 94.56 166 LEU A O 1
ATOM 1384 N N . VAL A 1 167 ? -9.311 -14.735 20.087 1.00 96.50 167 VAL A N 1
ATOM 1385 C CA . VAL A 1 167 ? -10.764 -14.574 19.881 1.00 96.50 167 VAL A CA 1
ATOM 1386 C C . VAL A 1 167 ? -11.576 -15.666 20.580 1.00 96.50 167 VAL A C 1
ATOM 1388 O O . VAL A 1 167 ? -12.660 -15.391 21.080 1.00 96.50 167 VAL A O 1
ATOM 1391 N N . VAL A 1 168 ? -11.062 -16.899 20.657 1.00 94.12 168 VAL A N 1
ATOM 1392 C CA . VAL A 1 168 ? -11.732 -17.985 21.399 1.00 94.12 168 VAL A CA 1
ATOM 1393 C C . VAL A 1 168 ? -11.777 -17.693 22.902 1.00 94.12 168 VAL A C 1
ATOM 1395 O O . VAL A 1 168 ? -12.784 -17.976 23.545 1.00 94.12 168 VAL A O 1
ATOM 1398 N N . ARG A 1 169 ? -10.702 -17.127 23.467 1.00 94.62 169 ARG A N 1
ATOM 1399 C CA . ARG A 1 169 ? -10.620 -16.788 24.899 1.00 94.62 169 ARG A CA 1
ATOM 1400 C C . ARG A 1 169 ? -11.312 -15.466 25.249 1.00 94.62 169 ARG A C 1
ATOM 1402 O O . ARG A 1 169 ? -11.831 -15.345 26.352 1.00 94.62 169 ARG A O 1
ATOM 1409 N N . SER A 1 170 ? -11.309 -14.522 24.312 1.00 93.50 170 SER A N 1
ATOM 1410 C CA . SER A 1 170 ? -11.828 -13.160 24.444 1.00 93.50 170 SER A CA 1
ATOM 1411 C C . SER A 1 170 ? -12.641 -12.771 23.199 1.00 93.50 170 SER A C 1
ATOM 1413 O O . SER A 1 170 ? -12.126 -12.068 22.318 1.00 93.50 170 SER A O 1
ATOM 1415 N N . PRO A 1 171 ? -13.902 -13.234 23.082 1.00 94.50 171 PRO A N 1
ATOM 1416 C CA . PRO A 1 171 ? -14.768 -12.929 21.941 1.00 94.50 171 PRO A CA 1
ATOM 1417 C C . PRO A 1 171 ? -15.029 -11.430 21.742 1.00 94.50 171 PRO A C 1
ATOM 1419 O O . PRO A 1 171 ? -15.277 -10.995 20.621 1.00 94.50 171 PRO A O 1
ATOM 1422 N N . GLU A 1 172 ? -14.934 -10.634 22.805 1.00 93.62 172 GLU A N 1
ATOM 1423 C CA . GLU A 1 172 ? -15.071 -9.176 22.794 1.00 93.62 172 GLU A CA 1
ATOM 1424 C C . GLU A 1 172 ? -14.011 -8.464 21.939 1.00 93.62 172 GLU A C 1
ATOM 1426 O O . GLU A 1 172 ? -14.239 -7.352 21.476 1.00 93.62 172 GLU A O 1
ATOM 1431 N N . LEU A 1 173 ? -12.868 -9.108 21.678 1.00 92.88 173 LEU A N 1
ATOM 1432 C CA . LEU A 1 173 ? -11.786 -8.558 20.855 1.00 92.88 173 LEU A CA 1
ATOM 1433 C C . LEU A 1 173 ? -11.866 -8.997 19.385 1.00 92.88 173 LEU A C 1
ATOM 1435 O O . LEU A 1 173 ? -10.938 -8.737 18.617 1.00 92.88 173 LEU A O 1
ATOM 1439 N N . LYS A 1 174 ? -12.934 -9.694 18.980 1.00 93.62 174 LYS A N 1
ATOM 1440 C CA . LYS A 1 174 ? -13.048 -10.331 17.661 1.00 93.62 174 LYS A CA 1
ATOM 1441 C C . LYS A 1 174 ? -12.795 -9.373 16.501 1.00 93.62 174 LYS A C 1
ATOM 1443 O O . LYS A 1 174 ? -11.983 -9.696 15.635 1.00 93.62 174 LYS A O 1
ATOM 1448 N N . ASP A 1 175 ? -13.471 -8.231 16.481 1.00 89.50 175 ASP A N 1
ATOM 1449 C CA . ASP A 1 175 ? -13.412 -7.304 15.346 1.00 89.50 175 ASP A CA 1
ATOM 1450 C C . ASP A 1 175 ? -12.032 -6.643 15.246 1.00 89.50 175 ASP A C 1
ATOM 1452 O O . ASP A 1 175 ? -11.434 -6.566 14.174 1.00 89.50 175 ASP A O 1
ATOM 1456 N N . GLU A 1 176 ? -11.460 -6.301 16.394 1.00 90.19 176 GLU A N 1
ATOM 1457 C CA . GLU A 1 176 ? -10.154 -5.664 16.526 1.00 90.19 176 GLU A CA 1
ATOM 1458 C C . GLU A 1 176 ? -8.992 -6.622 16.175 1.00 90.19 176 GLU A C 1
ATOM 1460 O O . GLU A 1 176 ? -8.009 -6.246 15.523 1.00 90.19 176 GLU A O 1
ATOM 1465 N N . VAL A 1 177 ? -9.108 -7.903 16.545 1.00 95.50 177 VAL A N 1
ATOM 1466 C CA . VAL A 1 177 ? -8.184 -8.960 16.103 1.00 95.50 177 VAL A CA 1
ATOM 1467 C C . VAL A 1 177 ? -8.344 -9.225 14.607 1.00 95.50 177 VAL A C 1
ATOM 1469 O O . VAL A 1 177 ? -7.339 -9.309 13.896 1.00 95.50 177 VAL A O 1
ATOM 1472 N N . ALA A 1 178 ? -9.581 -9.322 14.111 1.00 94.81 178 ALA A N 1
ATOM 1473 C CA . ALA A 1 178 ? -9.860 -9.539 12.695 1.00 94.81 178 ALA A CA 1
ATOM 1474 C C . ALA A 1 178 ? -9.274 -8.412 11.835 1.00 94.81 178 ALA A C 1
ATOM 1476 O O . ALA A 1 178 ? -8.593 -8.691 10.847 1.00 94.81 178 ALA A O 1
ATOM 1477 N N . TRP A 1 179 ? -9.450 -7.156 12.246 1.00 92.19 179 TRP A N 1
ATOM 1478 C CA . TRP A 1 179 ? -8.889 -5.996 11.561 1.00 92.19 179 TRP A CA 1
ATOM 1479 C C . TRP A 1 179 ? -7.358 -6.056 11.476 1.00 92.19 179 TRP A C 1
ATOM 1481 O O . TRP A 1 179 ? -6.795 -5.893 10.388 1.00 92.19 179 TRP A O 1
ATOM 1491 N N . ARG A 1 180 ? -6.663 -6.366 12.582 1.00 94.56 180 ARG A N 1
ATOM 1492 C CA . ARG A 1 180 ? -5.192 -6.506 12.578 1.00 94.56 180 ARG A CA 1
ATOM 1493 C C . ARG A 1 180 ? -4.721 -7.645 11.681 1.00 94.56 180 ARG A C 1
ATOM 1495 O O . ARG A 1 180 ? -3.788 -7.465 10.899 1.00 94.56 180 ARG A O 1
ATOM 1502 N N . VAL A 1 181 ? -5.373 -8.804 11.761 1.00 96.44 181 VAL A N 1
ATOM 1503 C CA . VAL A 1 181 ? -5.064 -9.975 10.925 1.00 96.44 181 VAL A CA 1
ATOM 1504 C C . VAL A 1 181 ? -5.253 -9.652 9.446 1.00 96.44 181 VAL A C 1
ATOM 1506 O O . VAL A 1 181 ? -4.350 -9.901 8.646 1.00 96.44 181 VAL A O 1
ATOM 1509 N N . LEU A 1 182 ? -6.383 -9.056 9.068 1.00 94.38 182 LEU A N 1
ATOM 1510 C CA . LEU A 1 182 ? -6.653 -8.659 7.686 1.00 94.38 182 LEU A CA 1
ATOM 1511 C C . LEU A 1 182 ? -5.642 -7.625 7.187 1.00 94.38 182 LEU A C 1
ATOM 1513 O O . LEU A 1 182 ? -5.112 -7.774 6.085 1.00 94.38 182 LEU A O 1
ATOM 1517 N N . THR A 1 183 ? -5.324 -6.622 8.004 1.00 90.69 183 THR A N 1
ATOM 1518 C CA . THR A 1 183 ? -4.364 -5.564 7.662 1.00 90.69 183 THR A CA 1
ATOM 1519 C C . THR A 1 183 ? -2.966 -6.133 7.423 1.00 90.69 183 THR A C 1
ATOM 1521 O O . THR A 1 183 ? -2.352 -5.858 6.390 1.00 90.69 183 THR A O 1
ATOM 1524 N N . LEU A 1 184 ? -2.477 -6.978 8.335 1.00 95.44 184 LEU A N 1
ATOM 1525 C CA . LEU A 1 184 ? -1.162 -7.608 8.220 1.00 95.44 184 LEU A CA 1
ATOM 1526 C C . LEU A 1 184 ? -1.084 -8.532 7.002 1.00 95.44 184 LEU A C 1
ATOM 1528 O O . LEU A 1 184 ? -0.125 -8.452 6.236 1.00 95.44 184 LEU A O 1
ATOM 1532 N N . ASN A 1 185 ? -2.098 -9.377 6.792 1.00 96.38 185 ASN A N 1
ATOM 1533 C CA . ASN A 1 185 ? -2.142 -10.293 5.651 1.00 96.38 185 ASN A CA 1
ATOM 1534 C C . ASN A 1 185 ? -2.189 -9.536 4.319 1.00 96.38 185 ASN A C 1
ATOM 1536 O O . ASN A 1 185 ? -1.425 -9.857 3.412 1.00 96.38 185 ASN A O 1
ATOM 1540 N N . SER A 1 186 ? -3.004 -8.483 4.236 1.00 91.88 186 SER A N 1
ATOM 1541 C CA . SER A 1 186 ? -3.101 -7.644 3.038 1.00 91.88 186 SER A CA 1
ATOM 1542 C C . SER A 1 186 ? -1.772 -6.955 2.720 1.00 91.88 186 SER A C 1
ATOM 1544 O O . SER A 1 186 ? -1.340 -6.939 1.566 1.00 91.88 186 SER A O 1
ATOM 1546 N N . LYS A 1 187 ? -1.084 -6.413 3.738 1.00 91.75 187 LYS A N 1
ATOM 1547 C CA . LYS A 1 187 ? 0.236 -5.789 3.565 1.00 91.75 187 LYS A CA 1
ATOM 1548 C C . LYS A 1 187 ? 1.285 -6.811 3.131 1.00 91.75 187 LYS A C 1
ATOM 1550 O O . LYS A 1 187 ? 2.064 -6.518 2.228 1.00 91.75 187 LYS A O 1
ATOM 1555 N N . TRP A 1 188 ? 1.282 -8.001 3.733 1.00 96.31 188 TRP A N 1
ATOM 1556 C CA . TRP A 1 188 ? 2.193 -9.081 3.365 1.00 96.31 188 TRP A CA 1
ATOM 1557 C C . TRP A 1 188 ? 2.010 -9.501 1.906 1.00 96.31 188 TRP A C 1
ATOM 1559 O O . TRP A 1 188 ? 2.976 -9.520 1.156 1.00 96.31 188 TRP A O 1
ATOM 1569 N N . GLU A 1 189 ? 0.779 -9.801 1.488 1.00 94.50 189 GLU A N 1
ATOM 1570 C CA . GLU A 1 189 ? 0.469 -10.249 0.122 1.00 94.50 189 GLU A CA 1
ATOM 1571 C C . GLU A 1 189 ? 0.784 -9.184 -0.928 1.00 94.50 189 GLU A C 1
ATOM 1573 O O . GLU A 1 189 ? 1.297 -9.494 -2.004 1.00 94.50 189 GLU A O 1
ATOM 1578 N N . SER A 1 190 ? 0.501 -7.918 -0.618 1.00 89.69 190 SER A N 1
ATOM 1579 C CA . SER A 1 190 ? 0.851 -6.798 -1.493 1.00 89.69 190 SER A CA 1
ATOM 1580 C C . SER A 1 190 ? 2.369 -6.669 -1.665 1.00 89.69 190 SER A C 1
ATOM 1582 O O . SER A 1 190 ? 2.872 -6.513 -2.783 1.00 89.69 190 SER A O 1
ATOM 1584 N N . LEU A 1 191 ? 3.121 -6.784 -0.566 1.00 93.38 191 LEU A N 1
ATOM 1585 C CA . LEU A 1 191 ? 4.576 -6.685 -0.606 1.00 93.38 191 LEU A CA 1
ATOM 1586 C C . LEU A 1 191 ? 5.206 -7.890 -1.306 1.00 93.38 191 LEU A C 1
ATOM 1588 O O . LEU A 1 191 ? 6.093 -7.701 -2.129 1.00 93.38 191 LEU A O 1
ATOM 1592 N N . GLU A 1 192 ? 4.702 -9.098 -1.061 1.00 93.88 192 GLU A N 1
ATOM 1593 C CA . GLU A 1 192 ? 5.128 -10.331 -1.729 1.00 93.88 192 GLU A CA 1
ATOM 1594 C C . GLU A 1 192 ? 4.966 -10.229 -3.252 1.00 93.88 192 GLU A C 1
ATOM 1596 O O . GLU A 1 192 ? 5.890 -10.544 -4.003 1.00 93.88 192 GLU A O 1
ATOM 1601 N N . GLN A 1 193 ? 3.836 -9.685 -3.722 1.00 89.69 193 GLN A N 1
ATOM 1602 C CA . GLN A 1 193 ? 3.625 -9.383 -5.144 1.00 89.69 193 GLN A CA 1
ATOM 1603 C C . GLN A 1 193 ? 4.646 -8.373 -5.683 1.00 89.69 193 GLN A C 1
ATOM 1605 O O . GLN A 1 193 ? 5.080 -8.502 -6.823 1.00 89.69 193 GLN A O 1
ATOM 1610 N N . THR A 1 194 ? 5.036 -7.390 -4.872 1.00 87.88 194 THR A N 1
ATOM 1611 C CA . THR A 1 194 ? 5.985 -6.332 -5.256 1.00 87.88 194 THR A CA 1
ATOM 1612 C C . THR A 1 194 ? 7.434 -6.831 -5.310 1.00 87.88 194 THR A C 1
ATOM 1614 O O . THR A 1 194 ? 8.201 -6.427 -6.188 1.00 87.88 194 THR A O 1
ATOM 1617 N N . VAL A 1 195 ? 7.829 -7.715 -4.386 1.00 91.62 195 VAL A N 1
ATOM 1618 C CA . VAL A 1 195 ? 9.187 -8.282 -4.348 1.00 91.62 195 VAL A CA 1
ATOM 1619 C C . VAL A 1 195 ? 9.366 -9.454 -5.296 1.00 91.62 195 VAL A C 1
ATOM 1621 O O . VAL A 1 195 ? 10.498 -9.747 -5.660 1.00 91.62 195 VAL A O 1
ATOM 1624 N N . THR A 1 196 ? 8.293 -10.123 -5.722 1.00 89.00 196 THR A N 1
ATOM 1625 C CA . THR A 1 196 ? 8.396 -11.266 -6.634 1.00 89.00 196 THR A CA 1
ATOM 1626 C C . THR A 1 196 ? 8.937 -10.808 -7.992 1.00 89.00 196 THR A C 1
ATOM 1628 O O . THR A 1 196 ? 8.228 -10.144 -8.753 1.00 89.00 196 THR A O 1
ATOM 1631 N N . PRO A 1 197 ? 10.187 -11.158 -8.343 1.00 80.69 197 PRO A N 1
ATOM 1632 C CA . PRO A 1 197 ? 10.782 -10.688 -9.575 1.00 80.69 197 PRO A CA 1
ATOM 1633 C C . PRO A 1 197 ? 10.245 -11.484 -10.758 1.00 80.69 197 PRO A C 1
ATOM 1635 O O . PRO A 1 197 ? 9.995 -12.690 -10.684 1.00 80.69 197 PRO A O 1
ATOM 1638 N N . ARG A 1 198 ? 10.112 -10.807 -11.895 1.00 76.19 198 ARG A N 1
ATOM 1639 C CA . ARG A 1 198 ? 9.676 -11.436 -13.140 1.00 76.19 198 ARG A CA 1
ATOM 1640 C C . ARG A 1 198 ? 10.804 -12.257 -13.766 1.00 76.19 198 ARG A C 1
ATOM 1642 O O . ARG A 1 198 ? 11.989 -11.959 -13.607 1.00 76.19 198 ARG A O 1
ATOM 1649 N N . LYS A 1 199 ? 10.430 -13.309 -14.502 1.00 76.25 199 LYS A N 1
ATOM 1650 C CA . LYS A 1 199 ? 11.372 -14.050 -15.351 1.00 76.25 199 LYS A CA 1
ATOM 1651 C C . LYS A 1 199 ? 11.728 -13.170 -16.551 1.00 76.25 199 LYS A C 1
ATOM 1653 O O . LYS A 1 199 ? 10.835 -12.788 -17.299 1.00 76.25 199 LYS A O 1
ATOM 1658 N N . ARG A 1 200 ? 13.015 -12.863 -16.713 1.00 74.88 200 ARG A N 1
ATOM 1659 C CA . ARG A 1 200 ? 13.541 -12.132 -17.871 1.00 74.88 200 ARG A CA 1
ATOM 1660 C C . ARG A 1 200 ? 13.561 -13.037 -19.095 1.00 74.88 200 ARG A C 1
ATOM 1662 O O . ARG A 1 200 ? 14.083 -14.149 -19.026 1.00 74.88 200 ARG A O 1
ATOM 1669 N N . THR A 1 201 ? 12.974 -12.568 -20.188 1.00 72.38 201 THR A N 1
ATOM 1670 C CA . THR A 1 201 ? 12.893 -13.293 -21.469 1.00 72.38 201 THR A CA 1
ATOM 1671 C C . THR A 1 201 ? 13.343 -12.438 -22.651 1.00 72.38 201 THR A C 1
ATOM 1673 O O . THR A 1 201 ? 13.332 -12.916 -23.785 1.00 72.38 201 THR A O 1
ATOM 1676 N N . HIS A 1 202 ? 13.727 -11.181 -22.415 1.00 67.69 202 HIS A N 1
ATOM 1677 C CA . HIS A 1 202 ? 13.989 -10.191 -23.453 1.00 67.69 202 HIS A CA 1
ATOM 1678 C C . HIS A 1 202 ? 15.361 -9.514 -23.270 1.00 67.69 202 HIS A C 1
ATOM 1680 O O . HIS A 1 202 ? 16.037 -9.739 -22.272 1.00 67.69 202 HIS A O 1
ATOM 1686 N N . PRO A 1 203 ? 15.826 -8.706 -24.245 1.00 68.75 203 PRO A N 1
ATOM 1687 C CA . PRO A 1 203 ? 17.025 -7.887 -24.071 1.00 68.75 203 PRO A CA 1
ATOM 1688 C C . PRO A 1 203 ? 16.882 -6.923 -22.882 1.00 68.75 203 PRO A C 1
ATOM 1690 O O . PRO A 1 203 ? 15.801 -6.366 -22.687 1.00 68.75 203 PRO A O 1
ATOM 1693 N N . ASP A 1 204 ? 17.976 -6.648 -22.161 1.00 72.75 204 ASP A N 1
ATOM 1694 C CA . ASP A 1 204 ? 17.963 -5.928 -20.871 1.00 72.75 204 ASP A CA 1
ATOM 1695 C C . ASP A 1 204 ? 17.169 -4.607 -20.876 1.00 72.75 204 ASP A C 1
ATOM 1697 O O . ASP A 1 204 ? 16.437 -4.318 -19.935 1.00 72.75 204 ASP A O 1
ATOM 1701 N N . HIS A 1 205 ? 17.247 -3.808 -21.946 1.00 68.00 205 HIS A N 1
ATOM 1702 C CA . HIS A 1 205 ? 16.495 -2.548 -22.040 1.00 68.00 205 HIS A CA 1
ATOM 1703 C C . HIS A 1 205 ? 14.973 -2.757 -22.137 1.00 68.00 205 HIS A C 1
ATOM 1705 O O . HIS A 1 205 ? 14.195 -1.946 -21.637 1.00 68.00 205 HIS A O 1
ATOM 1711 N N . LEU A 1 206 ? 14.525 -3.822 -22.808 1.00 71.06 206 LEU A N 1
ATOM 1712 C CA . LEU A 1 206 ? 13.100 -4.133 -22.914 1.00 71.06 206 LEU A CA 1
ATOM 1713 C C . LEU A 1 206 ? 12.567 -4.665 -21.578 1.00 71.06 206 LEU A C 1
ATOM 1715 O O . LEU A 1 206 ? 11.466 -4.293 -21.181 1.00 71.06 206 LEU A O 1
ATOM 1719 N N . ASP A 1 207 ? 13.376 -5.445 -20.858 1.00 78.06 207 ASP A N 1
ATOM 1720 C CA . ASP A 1 207 ? 13.043 -5.907 -19.508 1.00 78.06 207 ASP A CA 1
ATOM 1721 C C . ASP A 1 207 ? 12.901 -4.737 -18.520 1.00 78.06 207 ASP A C 1
ATOM 1723 O O . ASP A 1 207 ? 11.944 -4.712 -17.751 1.00 78.06 207 ASP A O 1
ATOM 1727 N N . VAL A 1 208 ? 13.758 -3.708 -18.602 1.00 80.31 208 VAL A N 1
ATOM 1728 C CA . VAL A 1 208 ? 13.613 -2.495 -17.774 1.00 80.31 208 VAL A CA 1
ATOM 1729 C C . VAL A 1 208 ? 12.277 -1.792 -18.030 1.00 80.31 208 VAL A C 1
ATOM 1731 O O . VAL A 1 208 ? 11.587 -1.442 -17.073 1.00 80.31 208 VAL A O 1
ATOM 1734 N N . CYS A 1 209 ? 11.863 -1.609 -19.289 1.00 80.06 209 CYS A N 1
ATOM 1735 C CA . CYS A 1 209 ? 10.558 -1.010 -19.597 1.00 80.06 209 CYS A CA 1
ATOM 1736 C C . CYS A 1 209 ? 9.395 -1.848 -19.042 1.00 80.06 209 CYS A C 1
ATOM 1738 O O . CYS A 1 209 ? 8.452 -1.296 -18.476 1.00 80.06 209 CYS A O 1
ATOM 1740 N N . ILE A 1 210 ? 9.474 -3.176 -19.158 1.00 80.44 210 ILE A N 1
ATOM 1741 C CA . ILE A 1 210 ? 8.460 -4.104 -18.634 1.00 80.44 210 ILE A CA 1
ATOM 1742 C C . ILE A 1 210 ? 8.372 -4.031 -17.102 1.00 80.44 210 ILE A C 1
ATOM 1744 O O . ILE A 1 210 ? 7.265 -4.086 -16.548 1.00 80.44 210 ILE A O 1
ATOM 1748 N N . ASP A 1 211 ? 9.513 -3.898 -16.424 1.00 84.75 211 ASP A N 1
ATOM 1749 C CA . ASP A 1 211 ? 9.591 -3.727 -14.974 1.00 84.75 211 ASP A CA 1
ATOM 1750 C C . ASP A 1 211 ? 8.985 -2.375 -14.553 1.00 84.75 211 ASP A C 1
ATOM 1752 O O . ASP A 1 211 ? 8.149 -2.333 -13.651 1.00 84.75 211 ASP A O 1
ATOM 1756 N N . VAL A 1 212 ? 9.273 -1.281 -15.273 1.00 88.25 212 VAL A N 1
ATOM 1757 C CA . VAL A 1 212 ? 8.634 0.031 -15.032 1.00 88.25 212 VAL A CA 1
ATOM 1758 C C . VAL A 1 212 ? 7.116 -0.041 -15.204 1.00 88.25 212 VAL A C 1
ATOM 1760 O O . VAL A 1 212 ? 6.357 0.450 -14.366 1.00 88.25 212 VAL A O 1
ATOM 1763 N N . GLU A 1 213 ? 6.636 -0.680 -16.269 1.00 87.94 213 GLU A N 1
ATOM 1764 C CA . GLU A 1 213 ? 5.201 -0.876 -16.468 1.00 87.94 213 GLU A CA 1
ATOM 1765 C C . GLU A 1 213 ? 4.566 -1.710 -15.353 1.00 87.94 213 GLU A C 1
ATOM 1767 O O . GLU A 1 213 ? 3.393 -1.521 -15.020 1.00 87.94 213 GLU A O 1
ATOM 1772 N N . HIS A 1 214 ? 5.308 -2.664 -14.786 1.00 88.50 214 HIS A N 1
ATOM 1773 C CA . HIS A 1 214 ? 4.830 -3.443 -13.655 1.00 88.50 214 HIS A CA 1
ATOM 1774 C C . HIS A 1 214 ? 4.623 -2.574 -12.424 1.00 88.50 214 HIS A C 1
ATOM 1776 O O . HIS A 1 214 ? 3.535 -2.635 -11.849 1.00 88.50 214 HIS A O 1
ATOM 1782 N N . GLU A 1 215 ? 5.587 -1.720 -12.096 1.00 90.81 215 GLU A N 1
ATOM 1783 C CA . GLU A 1 215 ? 5.476 -0.770 -10.989 1.00 90.81 215 GLU A CA 1
ATOM 1784 C C . GLU A 1 215 ? 4.307 0.198 -11.187 1.00 90.81 215 GLU A C 1
ATOM 1786 O O . GLU A 1 215 ? 3.507 0.413 -10.276 1.00 90.81 215 GLU A O 1
ATOM 1791 N N . LEU A 1 216 ? 4.109 0.704 -12.410 1.00 92.19 216 LEU A N 1
ATOM 1792 C CA . LEU A 1 216 ? 2.953 1.544 -12.737 1.00 92.19 216 LEU A CA 1
ATOM 1793 C C . LEU A 1 216 ? 1.619 0.798 -12.591 1.00 92.19 216 LEU A C 1
ATOM 1795 O O . LEU A 1 216 ? 0.618 1.396 -12.186 1.00 92.19 216 LEU A O 1
ATOM 1799 N N . ARG A 1 217 ? 1.571 -0.505 -12.902 1.00 90.69 217 ARG A N 1
ATOM 1800 C CA . ARG A 1 217 ? 0.383 -1.342 -12.657 1.00 90.69 217 ARG A CA 1
ATOM 1801 C C . ARG A 1 217 ? 0.131 -1.535 -11.163 1.00 90.69 217 ARG A C 1
ATOM 1803 O O . ARG A 1 217 ? -1.022 -1.405 -10.750 1.00 90.69 217 ARG A O 1
ATOM 1810 N N . CYS A 1 218 ? 1.167 -1.809 -10.372 1.00 90.31 218 CYS A N 1
ATOM 1811 C CA . CYS A 1 218 ? 1.063 -1.939 -8.917 1.00 90.31 218 CYS A CA 1
ATOM 1812 C C . CYS A 1 218 ? 0.551 -0.637 -8.291 1.00 90.31 218 CYS A C 1
ATOM 1814 O O . CYS A 1 218 ? -0.459 -0.652 -7.587 1.00 90.31 218 CYS A O 1
ATOM 1816 N N . LEU A 1 219 ? 1.146 0.501 -8.661 1.00 92.44 219 LEU A N 1
ATOM 1817 C CA . LEU A 1 219 ? 0.717 1.817 -8.194 1.00 92.44 219 LEU A CA 1
ATOM 1818 C C . LEU A 1 219 ? -0.732 2.123 -8.595 1.00 92.44 219 LEU A C 1
ATOM 1820 O O . LEU A 1 219 ? -1.533 2.550 -7.768 1.00 92.44 219 LEU A O 1
ATOM 1824 N N . ARG A 1 220 ? -1.118 1.850 -9.848 1.00 94.06 220 ARG A N 1
ATOM 1825 C CA . ARG A 1 220 ? -2.503 2.036 -10.310 1.00 94.06 220 ARG A CA 1
ATOM 1826 C C . ARG A 1 220 ? -3.494 1.171 -9.525 1.00 94.06 220 ARG A C 1
ATOM 1828 O O . ARG A 1 220 ? -4.591 1.643 -9.225 1.00 94.06 220 ARG A O 1
ATOM 1835 N N . LYS A 1 221 ? -3.139 -0.088 -9.244 1.00 91.38 221 LYS A N 1
ATOM 1836 C CA . LYS A 1 221 ? -3.972 -1.019 -8.470 1.00 91.38 221 LYS A CA 1
ATOM 1837 C C . LYS A 1 221 ? -4.182 -0.489 -7.054 1.00 91.38 221 LYS A C 1
ATOM 1839 O O . LYS A 1 221 ? -5.334 -0.404 -6.637 1.00 91.38 221 LYS A O 1
ATOM 1844 N N . TRP A 1 222 ? -3.108 -0.074 -6.380 1.00 92.38 222 TRP A N 1
ATOM 1845 C CA . TRP A 1 222 ? -3.193 0.519 -5.045 1.00 92.38 222 TRP A CA 1
ATOM 1846 C C . TRP A 1 222 ? -4.052 1.789 -5.049 1.00 92.38 222 TRP A C 1
ATOM 1848 O O . TRP A 1 222 ? -5.022 1.848 -4.302 1.00 92.38 222 TRP A O 1
ATOM 1858 N N . ILE A 1 223 ? -3.807 2.740 -5.964 1.00 93.94 223 ILE A N 1
ATOM 1859 C CA . ILE A 1 223 ? -4.616 3.970 -6.083 1.00 93.94 223 ILE A CA 1
ATOM 1860 C C . ILE A 1 223 ? -6.105 3.628 -6.215 1.00 93.94 223 ILE A C 1
ATOM 1862 O O . ILE A 1 223 ? -6.921 4.170 -5.481 1.00 93.94 223 ILE A O 1
ATOM 1866 N N . LYS A 1 224 ? -6.471 2.692 -7.102 1.00 92.38 224 LYS A N 1
ATOM 1867 C CA . LYS A 1 224 ? -7.875 2.289 -7.289 1.00 92.38 224 LYS A CA 1
ATOM 1868 C C . LYS A 1 224 ? -8.474 1.672 -6.020 1.00 92.38 224 LYS A C 1
ATOM 1870 O O . LYS A 1 224 ? -9.625 1.935 -5.702 1.00 92.38 224 LYS A O 1
ATOM 1875 N N . GLN A 1 225 ? -7.727 0.826 -5.315 1.00 90.50 225 GLN A N 1
ATOM 1876 C CA . GLN A 1 225 ? -8.199 0.210 -4.072 1.00 90.50 225 GLN A CA 1
ATOM 1877 C C . GLN A 1 225 ? -8.395 1.258 -2.972 1.00 90.50 225 GLN A C 1
ATOM 1879 O O . GLN A 1 225 ? -9.408 1.241 -2.280 1.00 90.50 225 GLN A O 1
ATOM 1884 N N . THR A 1 226 ? -7.472 2.206 -2.855 1.00 89.94 226 THR A N 1
ATOM 1885 C CA . THR A 1 226 ? -7.553 3.312 -1.899 1.00 89.94 226 THR A CA 1
ATOM 1886 C C . THR A 1 226 ? -8.695 4.275 -2.234 1.00 89.94 226 THR A C 1
ATOM 1888 O O . THR A 1 226 ? -9.435 4.669 -1.339 1.00 89.94 226 THR A O 1
ATOM 1891 N N . GLU A 1 227 ? -8.925 4.573 -3.517 1.00 91.31 227 GLU A N 1
ATOM 1892 C CA . GLU A 1 227 ? -10.089 5.338 -3.997 1.00 91.31 227 GLU A CA 1
ATOM 1893 C C . GLU A 1 227 ? -11.428 4.659 -3.688 1.00 91.31 227 GLU A C 1
ATOM 1895 O O . GLU A 1 227 ? -12.428 5.352 -3.573 1.00 91.31 227 GLU A O 1
ATOM 1900 N N . LEU A 1 228 ? -11.475 3.326 -3.583 1.00 88.50 228 LEU A N 1
ATOM 1901 C CA . LEU A 1 228 ? -12.689 2.603 -3.185 1.00 88.50 228 LEU A CA 1
ATOM 1902 C C . LEU A 1 228 ? -12.911 2.644 -1.670 1.00 88.50 228 LEU A C 1
ATOM 1904 O O . LEU A 1 228 ? -14.053 2.662 -1.219 1.00 88.50 228 LEU A O 1
ATOM 1908 N N . ARG A 1 229 ? -11.822 2.646 -0.889 1.00 84.56 229 ARG A N 1
ATOM 1909 C CA . ARG A 1 229 ? -11.869 2.765 0.577 1.00 84.56 229 ARG A CA 1
ATOM 1910 C C . ARG A 1 229 ? -12.281 4.168 1.010 1.00 84.56 229 ARG A C 1
ATOM 1912 O O . ARG A 1 229 ? -13.065 4.313 1.938 1.00 84.56 229 ARG A O 1
ATOM 1919 N N . LEU A 1 230 ? -11.785 5.188 0.316 1.00 84.19 230 LEU A N 1
ATOM 1920 C CA . LEU A 1 230 ? -12.287 6.551 0.430 1.00 84.19 230 LEU A CA 1
ATOM 1921 C C . LEU A 1 230 ? -13.581 6.618 -0.380 1.00 84.19 230 LEU A C 1
ATOM 1923 O O . LEU A 1 230 ? -13.532 6.855 -1.579 1.00 84.19 230 LEU A O 1
ATOM 1927 N N . GLN A 1 231 ? -14.745 6.395 0.226 1.00 74.31 231 GLN A N 1
ATOM 1928 C CA . GLN A 1 231 ? -16.029 6.691 -0.429 1.00 74.31 231 GLN A CA 1
ATOM 1929 C C . GLN A 1 231 ? -16.243 8.218 -0.533 1.00 74.31 231 GLN A C 1
ATOM 1931 O O . GLN A 1 231 ? -15.451 8.990 0.031 1.00 74.31 231 GLN A O 1
ATOM 1936 N N . PRO A 1 232 ? -17.178 8.718 -1.364 1.00 76.31 232 PRO A N 1
ATOM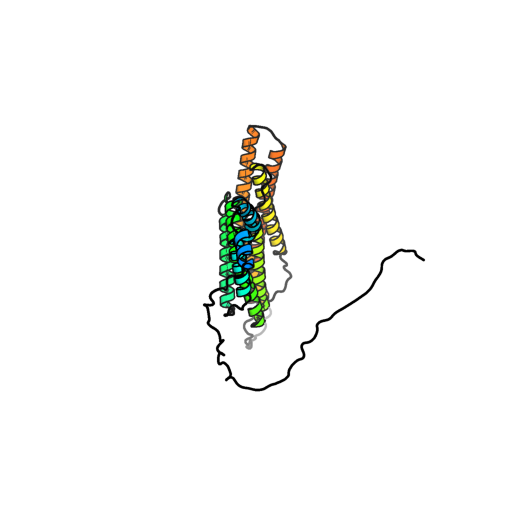 1937 C CA . PRO A 1 232 ? -17.530 10.140 -1.360 1.00 76.31 232 PRO A CA 1
ATOM 1938 C C . PRO A 1 232 ? -17.951 10.576 0.046 1.00 76.31 232 PRO A C 1
ATOM 1940 O O . PRO A 1 232 ? -18.548 9.777 0.762 1.00 76.31 232 PRO A O 1
ATOM 1943 N N . ILE A 1 233 ? -17.626 11.812 0.437 1.00 73.88 233 ILE A N 1
ATOM 1944 C CA . ILE A 1 233 ? -18.078 12.361 1.721 1.00 73.88 233 ILE A CA 1
ATOM 1945 C C . ILE A 1 233 ? -19.602 12.433 1.685 1.00 73.88 233 ILE A C 1
ATOM 1947 O O . ILE A 1 233 ? -20.167 13.125 0.838 1.00 73.88 233 ILE A O 1
ATOM 1951 N N . ASP A 1 234 ? -20.249 11.690 2.577 1.00 73.94 234 ASP A N 1
ATOM 1952 C CA . ASP A 1 234 ? -21.693 11.740 2.753 1.00 73.94 234 ASP A CA 1
ATOM 1953 C C . ASP A 1 234 ? -22.013 12.605 3.974 1.00 73.94 234 ASP A C 1
ATOM 1955 O O . ASP A 1 234 ? -21.756 12.237 5.119 1.00 73.94 234 ASP A O 1
ATOM 1959 N N . PHE A 1 235 ? -22.565 13.784 3.699 1.00 66.88 235 PHE A N 1
ATOM 1960 C CA . PHE A 1 235 ? -22.907 14.787 4.703 1.00 66.88 235 PHE A CA 1
ATOM 1961 C C . PHE A 1 235 ? -24.207 14.471 5.459 1.00 66.88 235 PHE A C 1
ATOM 1963 O O . PHE A 1 235 ? -24.571 15.214 6.370 1.00 66.88 235 PHE A O 1
ATOM 1970 N N . HIS A 1 236 ? -24.926 13.407 5.086 1.00 62.56 236 HIS A N 1
ATOM 1971 C CA . HIS A 1 236 ? -26.222 13.048 5.666 1.00 62.56 236 HIS A CA 1
ATOM 1972 C C . HIS A 1 236 ? -26.153 11.909 6.686 1.00 62.56 236 HIS A C 1
ATOM 1974 O O . HIS A 1 236 ? -27.189 11.497 7.210 1.00 62.56 236 HIS A O 1
ATOM 1980 N N . ILE A 1 237 ? -24.958 11.404 6.998 1.00 70.88 237 ILE A N 1
ATOM 1981 C CA . ILE A 1 237 ? -24.816 10.286 7.926 1.00 70.88 237 ILE A CA 1
ATOM 1982 C C . ILE A 1 237 ? -24.893 10.773 9.377 1.00 70.88 237 ILE A C 1
ATOM 1984 O O . ILE A 1 237 ? -24.102 11.601 9.827 1.00 70.88 237 ILE A O 1
ATOM 1988 N N . THR A 1 238 ? -25.831 10.210 10.140 1.00 74.75 238 THR A N 1
ATOM 1989 C CA . THR A 1 238 ? -25.927 10.402 11.590 1.00 74.75 238 THR A CA 1
ATOM 1990 C C . THR A 1 238 ? -25.119 9.325 12.307 1.00 74.75 238 THR A C 1
ATOM 1992 O O . THR A 1 238 ? -25.644 8.258 12.622 1.00 74.75 238 THR A O 1
ATOM 1995 N N . TRP A 1 239 ? -23.839 9.597 12.546 1.00 83.12 239 TRP A N 1
ATOM 1996 C CA . TRP A 1 239 ? -22.987 8.743 13.373 1.00 83.12 239 TRP A CA 1
ATOM 1997 C C . TRP A 1 239 ? -23.080 9.116 14.853 1.00 83.12 239 TRP A C 1
ATOM 1999 O O . TRP A 1 239 ? -23.173 10.290 15.218 1.00 83.12 239 TRP A O 1
ATOM 2009 N N . THR A 1 240 ? -23.006 8.108 15.715 1.00 86.38 240 THR A N 1
ATOM 2010 C CA . THR A 1 240 ? -22.781 8.299 17.150 1.00 86.38 240 THR A CA 1
ATOM 2011 C C . THR A 1 240 ? -21.340 8.748 17.419 1.00 86.38 240 THR A C 1
ATOM 2013 O O . THR A 1 240 ? -20.450 8.593 16.582 1.00 86.38 240 THR A O 1
ATOM 2016 N N . LEU A 1 241 ? -21.075 9.290 18.615 1.00 86.19 241 LEU A N 1
ATOM 2017 C CA . LEU A 1 241 ? -19.720 9.709 18.995 1.00 86.19 241 LEU A CA 1
ATOM 2018 C C . LEU A 1 241 ? -18.719 8.540 18.961 1.00 86.19 241 LEU A C 1
ATOM 2020 O O . LEU A 1 241 ? -17.597 8.721 18.499 1.00 86.19 241 LEU A O 1
ATOM 2024 N N . ALA A 1 242 ? -19.129 7.347 19.402 1.00 83.31 242 ALA A N 1
ATOM 2025 C CA . ALA A 1 242 ? -18.273 6.161 19.399 1.00 83.31 242 ALA A CA 1
ATOM 2026 C C . ALA A 1 242 ? -17.920 5.707 17.970 1.00 83.31 242 ALA A C 1
ATOM 2028 O O . ALA A 1 242 ? -16.753 5.452 17.679 1.00 83.31 242 ALA A O 1
ATOM 2029 N N . GLU A 1 243 ? -18.901 5.682 17.062 1.00 85.75 243 GLU A N 1
ATOM 2030 C CA . GLU A 1 243 ? -18.681 5.352 15.645 1.00 85.75 243 GLU A CA 1
ATOM 2031 C C . GLU A 1 243 ? -17.788 6.390 14.952 1.00 85.75 243 GLU A C 1
ATOM 2033 O O . GLU A 1 243 ? -16.920 6.033 14.159 1.00 85.75 243 GLU A O 1
ATOM 2038 N N . LEU A 1 244 ? -17.954 7.679 15.270 1.00 86.94 244 LEU A N 1
ATOM 2039 C CA . LEU A 1 244 ? -17.086 8.748 14.770 1.00 86.94 244 LEU A CA 1
ATOM 2040 C C . LEU A 1 244 ? -15.638 8.588 15.243 1.00 86.94 244 LEU A C 1
ATOM 2042 O O . LEU A 1 244 ? -14.712 8.777 14.457 1.00 86.94 244 LEU A O 1
ATOM 2046 N N . GLU A 1 245 ? -15.428 8.244 16.514 1.00 85.56 245 GLU A N 1
ATOM 2047 C CA . GLU A 1 245 ? -14.092 8.000 17.065 1.00 85.56 245 GLU A CA 1
ATOM 2048 C C . GLU A 1 245 ? -13.427 6.765 16.440 1.00 85.56 245 GLU A C 1
ATOM 2050 O O . GLU A 1 245 ? -12.213 6.759 16.222 1.00 85.56 245 GLU A O 1
ATOM 2055 N N . GLU A 1 246 ? -14.202 5.734 16.105 1.00 82.81 246 GLU A N 1
ATOM 2056 C CA . GLU A 1 246 ? -13.726 4.576 15.346 1.00 82.81 246 GLU A CA 1
ATOM 2057 C C . GLU A 1 246 ? -13.357 4.962 13.906 1.00 82.81 246 GLU A C 1
ATOM 2059 O O . GLU A 1 246 ? -12.239 4.696 13.457 1.00 82.81 246 GLU A O 1
ATOM 2064 N N . LYS A 1 247 ? -14.239 5.688 13.208 1.00 85.44 247 LYS A N 1
ATOM 2065 C CA . LYS A 1 247 ? -13.985 6.192 11.849 1.00 85.44 247 LYS A CA 1
ATOM 2066 C C . LYS A 1 247 ? -12.770 7.111 11.787 1.00 85.44 247 LYS A C 1
ATOM 2068 O O . LYS A 1 247 ? -11.992 7.019 10.838 1.00 85.44 247 LYS A O 1
ATOM 2073 N N . ALA A 1 248 ? -12.558 7.950 12.800 1.00 88.06 248 ALA A N 1
ATOM 2074 C CA . ALA A 1 248 ? -11.374 8.798 12.898 1.00 88.06 248 ALA A CA 1
ATOM 2075 C C . ALA A 1 248 ? -10.087 7.960 12.890 1.00 88.06 248 ALA A C 1
ATOM 2077 O O . ALA A 1 248 ? -9.181 8.231 12.103 1.00 88.06 248 ALA A O 1
ATOM 2078 N N . LYS A 1 249 ? -10.035 6.890 13.696 1.00 85.50 249 LYS A N 1
ATOM 2079 C CA . LYS A 1 249 ? -8.880 5.978 13.748 1.00 85.50 249 LYS A CA 1
ATOM 2080 C C . LYS A 1 249 ? -8.654 5.271 12.412 1.00 85.50 249 LYS A C 1
ATOM 2082 O O . LYS A 1 249 ? -7.516 5.181 11.949 1.00 85.50 249 LYS A O 1
ATOM 2087 N N . GLU A 1 250 ? -9.718 4.789 11.768 1.00 85.62 250 GLU A N 1
ATOM 2088 C CA . GLU A 1 250 ? -9.624 4.153 10.447 1.00 85.62 250 GLU A CA 1
ATOM 2089 C C . GLU A 1 250 ? -9.042 5.106 9.392 1.00 85.62 250 GLU A C 1
ATOM 2091 O O . GLU A 1 250 ? -8.134 4.732 8.639 1.00 85.62 250 GLU A O 1
ATOM 2096 N N . HIS A 1 251 ? -9.541 6.345 9.351 1.00 88.75 251 HIS A N 1
ATOM 2097 C CA . HIS A 1 251 ? -9.092 7.360 8.403 1.00 88.75 251 HIS A CA 1
ATOM 2098 C C . HIS A 1 251 ? -7.685 7.882 8.715 1.00 88.75 251 HIS A C 1
ATOM 2100 O O . HIS A 1 251 ? -6.949 8.201 7.784 1.00 88.75 251 HIS A O 1
ATOM 2106 N N . GLU A 1 252 ? -7.255 7.894 9.978 1.00 89.19 252 GLU A N 1
ATOM 2107 C CA . GLU A 1 252 ? -5.885 8.260 10.355 1.00 89.19 252 GLU A CA 1
ATOM 2108 C C . GLU A 1 252 ? -4.878 7.216 9.850 1.00 89.19 252 GLU A C 1
ATOM 2110 O O . GLU A 1 252 ? -3.844 7.549 9.263 1.00 89.19 252 GLU A O 1
ATOM 2115 N N . VAL A 1 253 ? -5.197 5.926 10.010 1.00 87.00 253 VAL A N 1
ATOM 2116 C CA . VAL A 1 253 ? -4.386 4.831 9.453 1.00 87.00 253 VAL A CA 1
ATOM 2117 C C . VAL A 1 253 ? -4.300 4.948 7.931 1.00 87.00 253 VAL A C 1
ATOM 2119 O O . VAL A 1 253 ? -3.222 4.777 7.358 1.00 87.00 253 VAL A O 1
ATOM 2122 N N . LEU A 1 254 ? -5.424 5.249 7.280 1.00 87.75 254 LEU A N 1
ATOM 2123 C CA . LEU A 1 254 ? -5.495 5.421 5.834 1.00 87.75 254 LEU A CA 1
ATOM 2124 C C . LEU A 1 254 ? -4.676 6.622 5.350 1.00 87.75 254 LEU A C 1
ATOM 2126 O O . LEU A 1 254 ? -3.930 6.488 4.384 1.00 87.75 254 LEU A O 1
ATOM 2130 N N . GLN A 1 255 ? -4.765 7.762 6.034 1.00 93.31 255 GLN A N 1
ATOM 2131 C CA . GLN A 1 255 ? -3.993 8.965 5.725 1.00 93.31 255 GLN A CA 1
ATOM 2132 C C . GLN A 1 255 ? -2.490 8.689 5.781 1.00 93.31 255 GLN A C 1
ATOM 2134 O O . GLN A 1 255 ? -1.771 8.985 4.826 1.00 93.31 255 GLN A O 1
ATOM 2139 N N . ARG A 1 256 ? -2.018 8.044 6.855 1.00 90.06 256 ARG A N 1
ATOM 2140 C CA . ARG A 1 256 ? -0.604 7.659 6.981 1.00 90.06 256 ARG A CA 1
ATOM 2141 C C . ARG A 1 256 ? -0.161 6.700 5.874 1.00 90.06 256 ARG A C 1
ATOM 2143 O O . ARG A 1 256 ? 0.964 6.805 5.381 1.00 90.06 256 ARG A O 1
ATOM 2150 N N . ASP A 1 257 ? -1.025 5.770 5.460 1.00 88.62 257 ASP A N 1
ATOM 2151 C CA . ASP A 1 257 ? -0.741 4.892 4.319 1.00 88.62 257 ASP A CA 1
ATOM 2152 C C . ASP A 1 257 ? -0.585 5.705 3.024 1.00 88.62 257 ASP A C 1
ATOM 2154 O O . ASP A 1 257 ? 0.421 5.550 2.326 1.00 88.62 257 ASP A O 1
ATOM 2158 N N . VAL A 1 258 ? -1.511 6.628 2.740 1.00 93.06 258 VAL A N 1
ATOM 2159 C CA . VAL A 1 258 ? -1.475 7.502 1.552 1.00 93.06 258 VAL A CA 1
ATOM 2160 C C . VAL A 1 258 ? -0.229 8.389 1.526 1.00 93.06 258 VAL A C 1
ATOM 2162 O O . VAL A 1 258 ? 0.427 8.492 0.485 1.00 93.06 258 VAL A O 1
ATOM 2165 N N . GLU A 1 259 ? 0.138 8.978 2.662 1.00 93.12 259 GLU A N 1
ATOM 2166 C CA . GLU A 1 259 ? 1.367 9.758 2.840 1.00 93.12 259 GLU A CA 1
ATOM 2167 C C . GLU A 1 259 ? 2.615 8.942 2.520 1.00 93.12 259 GLU A C 1
ATOM 2169 O O . GLU A 1 259 ? 3.468 9.364 1.733 1.00 93.12 259 GLU A O 1
ATOM 2174 N N . SER A 1 260 ? 2.708 7.738 3.088 1.00 89.44 260 SER A N 1
ATOM 2175 C CA . SER A 1 260 ? 3.868 6.868 2.893 1.00 89.44 260 SER A CA 1
ATOM 2176 C C . SER A 1 260 ? 4.052 6.457 1.425 1.00 89.44 260 SER A C 1
ATOM 2178 O O . SER A 1 260 ? 5.186 6.342 0.946 1.00 89.44 260 SER A O 1
ATOM 2180 N N . HIS A 1 261 ? 2.953 6.327 0.672 1.00 92.38 261 HIS A N 1
ATOM 2181 C CA . HIS A 1 261 ? 2.979 6.031 -0.760 1.00 92.38 261 HIS A CA 1
ATOM 2182 C C . HIS A 1 261 ? 3.518 7.190 -1.611 1.00 92.38 261 HIS A C 1
ATOM 2184 O O . HIS A 1 261 ? 3.957 6.949 -2.736 1.00 92.38 261 HIS A O 1
ATOM 2190 N N . GLY A 1 262 ? 3.605 8.417 -1.082 1.00 92.94 262 GLY A N 1
ATOM 2191 C CA . GLY A 1 262 ? 4.238 9.542 -1.778 1.00 92.94 262 GLY A CA 1
ATOM 2192 C C . GLY A 1 262 ? 5.699 9.272 -2.155 1.00 92.94 262 GLY A C 1
ATOM 2193 O O . GLY A 1 262 ? 6.138 9.622 -3.253 1.00 92.94 262 GLY A O 1
ATOM 2194 N N . LYS A 1 263 ? 6.449 8.555 -1.301 1.00 91.44 263 LYS A N 1
ATOM 2195 C CA . LYS A 1 263 ? 7.826 8.123 -1.614 1.00 91.44 263 LYS A CA 1
ATOM 2196 C C . LYS A 1 263 ? 7.861 7.144 -2.791 1.00 91.44 263 LYS A C 1
ATOM 2198 O O . LYS A 1 263 ? 8.717 7.270 -3.663 1.00 91.44 263 LYS A O 1
ATOM 2203 N N . ILE A 1 264 ? 6.912 6.209 -2.840 1.00 92.50 264 ILE A N 1
ATOM 2204 C CA . ILE A 1 264 ? 6.785 5.215 -3.915 1.00 92.50 264 ILE A CA 1
ATOM 2205 C C . ILE A 1 264 ? 6.497 5.917 -5.240 1.00 92.50 264 ILE A C 1
ATOM 2207 O O . ILE A 1 264 ? 7.213 5.706 -6.217 1.00 92.50 264 ILE A O 1
ATOM 2211 N N . VAL A 1 265 ? 5.494 6.802 -5.251 1.00 94.19 265 VAL A N 1
ATOM 2212 C CA . VAL A 1 265 ? 5.120 7.611 -6.420 1.00 94.19 265 VAL A CA 1
ATOM 2213 C C . VAL A 1 265 ? 6.335 8.379 -6.940 1.00 94.19 265 VAL A C 1
ATOM 2215 O O . VAL A 1 265 ? 6.659 8.283 -8.121 1.00 94.19 265 VAL A O 1
ATOM 2218 N N . CYS A 1 266 ? 7.064 9.062 -6.054 1.00 93.56 266 CYS A N 1
ATOM 2219 C CA . CYS A 1 266 ? 8.266 9.814 -6.409 1.00 93.56 266 CYS A CA 1
ATOM 2220 C C . CYS A 1 266 ? 9.360 8.924 -7.028 1.00 93.56 266 CYS A C 1
ATOM 2222 O O . CYS A 1 266 ? 9.908 9.257 -8.080 1.00 93.56 266 CYS A O 1
ATOM 2224 N N . SER A 1 267 ? 9.664 7.774 -6.421 1.00 92.69 267 SER A N 1
ATOM 2225 C CA . SER A 1 267 ? 10.696 6.857 -6.924 1.00 92.69 267 SER A CA 1
ATOM 2226 C C . SER A 1 267 ? 10.324 6.227 -8.270 1.00 92.69 267 SER A C 1
ATOM 2228 O O . SER A 1 267 ? 11.177 6.139 -9.155 1.00 92.69 267 SER A O 1
ATOM 2230 N N . VAL A 1 268 ? 9.053 5.860 -8.470 1.00 92.62 268 VAL A N 1
ATOM 2231 C CA . VAL A 1 268 ? 8.551 5.329 -9.749 1.00 92.62 268 VAL A CA 1
ATOM 2232 C C . VAL A 1 268 ? 8.553 6.406 -10.840 1.00 92.62 268 VAL A C 1
ATOM 2234 O O . VAL A 1 268 ? 8.937 6.117 -11.972 1.00 92.62 268 VAL A O 1
ATOM 2237 N N . LEU A 1 269 ? 8.190 7.654 -10.523 1.00 91.81 269 LEU A N 1
ATOM 2238 C CA . LEU A 1 269 ? 8.245 8.776 -11.471 1.00 91.81 269 LEU A CA 1
ATOM 2239 C C . LEU A 1 269 ? 9.671 9.054 -11.945 1.00 91.81 269 LEU A C 1
ATOM 2241 O O . LEU A 1 269 ? 9.912 9.125 -13.149 1.00 91.81 269 LEU A O 1
ATOM 2245 N N . LYS A 1 270 ? 10.626 9.138 -11.012 1.00 92.44 270 LYS A N 1
ATOM 2246 C CA . LYS A 1 270 ? 12.041 9.352 -11.345 1.00 92.44 270 LYS A CA 1
ATOM 2247 C C . LYS A 1 270 ? 12.597 8.223 -12.219 1.00 92.44 270 LYS A C 1
ATOM 2249 O O . LYS A 1 270 ? 13.332 8.481 -13.172 1.00 92.44 270 LYS A O 1
ATOM 2254 N N . LEU A 1 271 ? 12.183 6.982 -11.952 1.00 90.06 271 LEU A N 1
ATOM 2255 C CA . LEU A 1 271 ? 12.507 5.836 -12.798 1.00 90.06 271 LEU A CA 1
ATOM 2256 C C . LEU A 1 271 ? 11.904 5.970 -14.210 1.00 90.06 271 LEU A C 1
ATOM 2258 O O . LEU A 1 271 ? 12.613 5.755 -15.192 1.00 90.06 271 LEU A O 1
ATOM 2262 N N . CYS A 1 272 ? 10.631 6.366 -14.326 1.00 90.88 272 CYS A N 1
ATOM 2263 C CA . CYS A 1 272 ? 9.979 6.606 -15.619 1.00 90.88 272 CYS A CA 1
ATOM 2264 C C . CYS A 1 272 ? 10.694 7.697 -16.427 1.00 90.88 272 CYS A C 1
ATOM 2266 O O . CYS A 1 272 ? 10.881 7.547 -17.636 1.00 90.88 272 CYS A O 1
ATOM 2268 N N . ASP A 1 273 ? 11.117 8.777 -15.767 1.00 89.00 273 ASP A N 1
ATOM 2269 C CA . ASP A 1 273 ? 11.898 9.829 -16.408 1.00 89.00 273 ASP A CA 1
ATOM 2270 C C . ASP A 1 273 ? 13.245 9.277 -16.889 1.00 89.00 273 ASP A C 1
ATOM 2272 O O . ASP A 1 273 ? 13.563 9.433 -18.067 1.00 89.00 273 ASP A O 1
ATOM 2276 N N . LYS A 1 274 ? 14.001 8.557 -16.046 1.00 87.00 274 LYS A N 1
ATOM 2277 C CA . LYS A 1 274 ? 15.301 7.962 -16.418 1.00 87.00 274 LYS A CA 1
ATOM 2278 C C . LYS A 1 274 ? 15.205 7.080 -17.668 1.00 87.00 274 LYS A C 1
ATOM 2280 O O . LYS A 1 274 ? 16.042 7.210 -18.560 1.00 87.00 274 LYS A O 1
ATOM 2285 N N . VAL A 1 275 ? 14.180 6.229 -17.759 1.00 84.81 275 VAL A N 1
ATOM 2286 C CA . VAL A 1 275 ? 13.945 5.378 -18.941 1.00 84.81 275 VAL A CA 1
ATOM 2287 C C . VAL A 1 275 ? 13.669 6.225 -20.181 1.00 84.81 275 VAL A C 1
ATOM 2289 O O . VAL A 1 275 ? 14.286 6.021 -21.222 1.00 84.81 275 VAL A O 1
ATOM 2292 N N . ALA A 1 276 ? 12.819 7.243 -20.065 1.00 83.12 276 ALA A N 1
ATOM 2293 C CA . ALA A 1 276 ? 12.520 8.111 -21.195 1.00 83.12 276 ALA A CA 1
ATOM 2294 C C . ALA A 1 276 ? 13.718 8.961 -21.658 1.00 83.12 276 ALA A C 1
ATOM 2296 O O . ALA A 1 276 ? 13.837 9.253 -22.848 1.00 83.12 276 ALA A O 1
ATOM 2297 N N . TRP A 1 277 ? 14.602 9.359 -20.738 1.00 80.06 277 TRP A N 1
ATOM 2298 C CA . TRP A 1 277 ? 15.863 10.028 -21.065 1.00 80.06 277 TRP A CA 1
ATOM 2299 C C . TRP A 1 277 ? 16.831 9.090 -21.802 1.00 80.06 277 TRP A C 1
ATOM 2301 O O . TRP A 1 277 ? 17.452 9.512 -22.778 1.00 80.06 277 TRP A O 1
ATOM 2311 N N . ALA A 1 278 ? 16.926 7.823 -21.388 1.00 78.06 278 ALA A N 1
ATOM 2312 C CA . ALA A 1 278 ? 17.741 6.817 -22.073 1.00 78.06 278 ALA A CA 1
ATOM 2313 C C . ALA A 1 278 ? 17.236 6.541 -23.504 1.00 78.06 278 ALA A C 1
ATOM 2315 O O . ALA A 1 278 ? 18.025 6.498 -24.452 1.00 78.06 278 ALA A O 1
ATOM 2316 N N . ASP A 1 279 ? 15.917 6.453 -23.690 1.00 74.12 279 ASP A N 1
ATOM 2317 C CA . ASP A 1 279 ? 15.313 6.324 -25.019 1.00 74.12 279 ASP A CA 1
ATOM 2318 C C . ASP A 1 279 ? 15.594 7.552 -25.901 1.00 74.12 279 ASP A C 1
ATOM 2320 O O . ASP A 1 279 ? 15.965 7.409 -27.063 1.00 74.12 279 ASP A O 1
ATOM 2324 N N . ALA A 1 280 ? 15.505 8.771 -25.358 1.00 71.19 280 ALA A N 1
ATOM 2325 C CA . ALA A 1 280 ? 15.791 9.988 -26.121 1.00 71.19 280 ALA A CA 1
ATOM 2326 C C . ALA A 1 280 ? 17.244 10.046 -26.632 1.00 71.19 280 ALA A C 1
ATOM 2328 O O . ALA A 1 280 ? 17.476 10.468 -27.763 1.00 71.19 280 ALA A O 1
ATOM 2329 N N . GLN A 1 281 ? 18.215 9.584 -25.837 1.00 68.00 281 GLN A N 1
ATOM 2330 C CA . GLN A 1 281 ? 19.628 9.546 -26.237 1.00 68.00 281 GLN A CA 1
ATOM 2331 C C . GLN A 1 281 ? 19.908 8.493 -27.320 1.00 68.00 281 GLN A C 1
ATOM 2333 O O . GLN A 1 281 ? 20.717 8.731 -28.214 1.00 68.00 281 GLN A O 1
ATOM 2338 N N . THR A 1 282 ? 19.216 7.349 -27.292 1.00 64.44 282 THR A N 1
ATOM 2339 C CA . THR A 1 282 ? 19.387 6.295 -28.311 1.00 64.44 282 THR A CA 1
ATOM 2340 C C . THR A 1 282 ? 18.733 6.641 -29.654 1.00 64.44 282 THR A C 1
ATOM 2342 O O . THR A 1 282 ? 19.234 6.233 -30.702 1.00 64.44 282 THR A O 1
ATOM 2345 N N . VAL A 1 283 ? 17.664 7.445 -29.656 1.00 58.19 283 VAL A N 1
ATOM 2346 C CA . VAL A 1 283 ? 16.967 7.898 -30.877 1.00 58.19 283 VAL A CA 1
ATOM 2347 C C . VAL A 1 283 ? 17.830 8.831 -31.737 1.00 58.19 283 VAL A C 1
ATOM 2349 O O . VAL A 1 283 ? 17.710 8.794 -32.961 1.00 58.19 283 VAL A O 1
ATOM 2352 N N . VAL A 1 284 ? 18.750 9.599 -31.136 1.00 56.88 284 VAL A N 1
ATOM 2353 C CA . VAL A 1 284 ? 19.715 10.442 -31.877 1.00 56.88 284 VAL A CA 1
ATOM 2354 C C . VAL A 1 284 ? 20.662 9.589 -32.738 1.00 56.88 284 VAL A C 1
ATOM 2356 O O . VAL A 1 284 ? 21.118 10.044 -33.783 1.00 56.88 284 VAL A O 1
ATOM 2359 N N . ALA A 1 285 ? 20.910 8.332 -32.350 1.00 57.78 285 ALA A N 1
ATOM 2360 C CA . ALA A 1 285 ? 21.746 7.392 -33.098 1.00 57.78 285 ALA A CA 1
ATOM 2361 C C . ALA A 1 285 ? 20.965 6.539 -34.124 1.00 57.78 285 ALA A C 1
ATOM 2363 O O . ALA A 1 285 ? 21.562 6.022 -35.068 1.00 57.78 285 ALA A O 1
ATOM 2364 N N . SER A 1 286 ? 19.645 6.362 -33.968 1.00 54.66 286 SER A N 1
ATOM 2365 C CA . SER A 1 286 ? 18.797 5.650 -34.938 1.00 54.66 286 SER A CA 1
ATOM 2366 C C . SER A 1 286 ? 17.304 5.975 -34.732 1.00 54.66 286 SER A C 1
ATOM 2368 O O . SER A 1 286 ? 16.744 5.636 -33.683 1.00 54.66 286 SER A O 1
ATOM 2370 N N . PRO A 1 287 ? 16.609 6.580 -35.714 1.00 55.34 287 PRO A N 1
ATOM 2371 C CA . PRO A 1 287 ? 15.227 7.011 -35.541 1.00 55.34 287 PRO A CA 1
ATOM 2372 C C . PRO A 1 287 ? 14.262 5.823 -35.673 1.00 55.34 287 PRO A C 1
ATOM 2374 O O . PRO A 1 287 ? 13.813 5.464 -36.760 1.00 55.34 287 PRO A O 1
ATOM 2377 N N . ARG A 1 288 ? 13.902 5.201 -34.545 1.00 56.69 288 ARG A N 1
ATOM 2378 C CA . ARG A 1 288 ? 12.781 4.247 -34.453 1.00 56.69 288 ARG A CA 1
ATOM 2379 C C . ARG A 1 288 ? 11.590 4.908 -33.754 1.00 56.69 288 ARG A C 1
ATOM 2381 O O . ARG A 1 288 ? 11.474 4.829 -32.534 1.00 56.69 288 ARG A O 1
ATOM 2388 N N . SER A 1 289 ? 10.682 5.517 -34.526 1.00 57.38 289 SER A N 1
ATOM 2389 C CA . SER A 1 289 ? 9.567 6.338 -33.998 1.00 57.38 289 SER A CA 1
ATOM 2390 C C . SER A 1 289 ? 8.639 5.600 -33.011 1.00 57.38 289 SER A C 1
ATOM 2392 O O . SER A 1 289 ? 8.177 6.201 -32.046 1.00 57.38 289 SER A O 1
ATOM 2394 N N . ARG A 1 290 ? 8.460 4.276 -33.155 1.00 59.66 290 ARG A N 1
ATOM 2395 C CA . ARG A 1 290 ? 7.608 3.463 -32.260 1.00 59.66 290 ARG A CA 1
ATOM 2396 C C . ARG A 1 290 ? 8.087 3.373 -30.803 1.00 59.66 290 ARG A C 1
ATOM 2398 O O . ARG A 1 290 ? 7.262 3.158 -29.921 1.00 59.66 290 ARG A O 1
ATOM 2405 N N . ARG A 1 291 ? 9.392 3.502 -30.518 1.00 61.03 291 ARG A N 1
ATOM 2406 C CA . ARG A 1 291 ? 9.890 3.450 -29.124 1.00 61.03 291 ARG A CA 1
ATOM 2407 C C . ARG A 1 291 ? 9.640 4.761 -28.390 1.00 61.03 291 ARG A C 1
ATOM 2409 O O . ARG A 1 291 ? 9.161 4.737 -27.264 1.00 61.03 291 ARG A O 1
ATOM 2416 N N . THR A 1 292 ? 9.869 5.886 -29.061 1.00 61.03 292 THR A N 1
ATOM 2417 C CA . THR A 1 292 ? 9.663 7.230 -28.507 1.00 61.03 292 THR A CA 1
ATOM 2418 C C . THR A 1 292 ? 8.221 7.452 -28.040 1.00 61.03 292 THR A C 1
ATOM 2420 O O . THR A 1 292 ? 7.996 8.005 -26.962 1.00 61.03 292 THR A O 1
ATOM 2423 N N . GLU A 1 293 ? 7.244 6.966 -28.812 1.00 63.47 293 GLU A N 1
ATOM 2424 C CA . GLU A 1 293 ? 5.818 7.024 -28.460 1.00 63.47 293 GLU A CA 1
ATOM 2425 C C . GLU A 1 293 ? 5.506 6.222 -27.185 1.00 63.47 293 GLU A C 1
ATOM 2427 O O . GLU A 1 293 ? 4.786 6.705 -26.307 1.00 63.47 293 GLU A O 1
ATOM 2432 N N . SER A 1 294 ? 6.113 5.041 -27.026 1.00 73.44 294 SER A N 1
ATOM 2433 C CA . SER A 1 294 ? 5.947 4.192 -25.840 1.00 73.44 294 SER A CA 1
ATOM 2434 C C . SER A 1 294 ? 6.479 4.867 -24.570 1.00 73.44 294 SER A C 1
ATOM 2436 O O . SER A 1 294 ? 5.802 4.892 -23.542 1.00 73.44 294 SER A O 1
ATOM 2438 N N . SER A 1 295 ? 7.661 5.480 -24.627 1.00 75.19 295 SER A N 1
ATOM 2439 C CA . SER A 1 295 ? 8.286 6.129 -23.461 1.00 75.19 295 SER A CA 1
ATOM 2440 C C . SER A 1 295 ? 7.571 7.426 -23.071 1.00 75.19 295 SER A C 1
ATOM 2442 O O . SER A 1 295 ? 7.500 7.798 -21.895 1.00 75.19 295 SER A O 1
ATOM 2444 N N . GLN A 1 296 ? 6.989 8.131 -24.044 1.00 80.62 296 GLN A N 1
ATOM 2445 C CA . GLN A 1 296 ? 6.127 9.281 -23.778 1.00 80.62 296 GLN A CA 1
ATOM 2446 C C . GLN A 1 296 ? 4.784 8.858 -23.163 1.00 80.62 296 GLN A C 1
ATOM 2448 O O . GLN A 1 296 ? 4.325 9.505 -22.218 1.00 80.62 296 GLN A O 1
ATOM 2453 N N . ALA A 1 297 ? 4.204 7.740 -23.613 1.00 84.94 297 ALA A N 1
ATOM 2454 C CA . ALA A 1 297 ? 3.006 7.161 -23.010 1.00 84.94 297 ALA A CA 1
ATOM 2455 C C . ALA A 1 297 ? 3.242 6.765 -21.539 1.00 84.94 297 ALA A C 1
ATOM 2457 O O . ALA A 1 297 ? 2.458 7.165 -20.676 1.00 84.94 297 ALA A O 1
ATOM 2458 N N . ILE A 1 298 ? 4.357 6.088 -21.230 1.00 86.38 298 ILE A N 1
ATOM 2459 C CA . ILE A 1 298 ? 4.763 5.720 -19.857 1.00 86.38 298 ILE A CA 1
ATOM 2460 C C . ILE A 1 298 ? 4.849 6.960 -18.956 1.00 86.38 298 ILE A C 1
ATOM 2462 O O . ILE A 1 298 ? 4.236 6.989 -17.887 1.00 86.38 298 ILE A O 1
ATOM 2466 N N . ARG A 1 299 ? 5.520 8.029 -19.410 1.00 87.50 299 ARG A N 1
ATOM 2467 C CA . ARG A 1 299 ? 5.603 9.297 -18.659 1.00 87.50 299 ARG A CA 1
ATOM 2468 C C . ARG A 1 299 ? 4.240 9.945 -18.437 1.00 87.50 299 ARG A C 1
ATOM 2470 O O . ARG A 1 299 ? 3.944 10.396 -17.332 1.00 87.50 299 ARG A O 1
ATOM 2477 N N . SER A 1 300 ? 3.401 10.000 -19.473 1.00 89.81 300 SER A N 1
ATOM 2478 C CA . SER A 1 300 ? 2.062 10.594 -19.364 1.00 89.81 300 SER A CA 1
ATOM 2479 C C . SER A 1 300 ? 1.188 9.841 -18.357 1.00 89.81 300 SER A C 1
ATOM 2481 O O . SER A 1 300 ? 0.491 10.460 -17.549 1.00 89.81 300 SER A O 1
ATOM 2483 N N . LEU A 1 301 ? 1.293 8.508 -18.346 1.00 91.25 301 LEU A N 1
ATOM 2484 C CA . LEU A 1 301 ? 0.596 7.659 -17.401 1.00 91.25 301 LEU A CA 1
ATOM 2485 C C . LEU A 1 301 ? 1.094 7.899 -15.975 1.00 91.25 301 LEU A C 1
ATOM 2487 O O . LEU A 1 301 ? 0.276 8.076 -15.075 1.00 91.25 301 LEU A O 1
ATOM 2491 N N . ALA A 1 302 ? 2.411 7.941 -15.774 1.00 92.56 302 ALA A N 1
ATOM 2492 C CA . ALA A 1 302 ? 3.005 8.159 -14.461 1.00 92.56 302 ALA A CA 1
ATOM 2493 C C . ALA A 1 302 ? 2.546 9.499 -13.852 1.00 92.56 302 ALA A C 1
ATOM 2495 O O . ALA A 1 302 ? 2.047 9.519 -12.729 1.00 92.56 302 ALA A O 1
ATOM 2496 N N . ARG A 1 303 ? 2.561 10.592 -14.632 1.00 93.06 303 ARG A N 1
ATOM 2497 C CA . ARG A 1 303 ? 2.012 11.903 -14.216 1.00 93.06 303 ARG A CA 1
ATOM 2498 C C . ARG A 1 303 ? 0.502 11.878 -13.958 1.00 93.06 303 ARG A C 1
ATOM 2500 O O . ARG A 1 303 ? -0.025 12.646 -13.157 1.00 93.06 303 ARG A O 1
ATOM 2507 N N . GLY A 1 304 ? -0.238 11.023 -14.662 1.00 95.06 304 GLY A N 1
ATOM 2508 C CA . GLY A 1 304 ? -1.652 10.777 -14.377 1.00 95.06 304 GLY A CA 1
ATOM 2509 C C . GLY A 1 304 ? -1.865 10.122 -13.009 1.00 95.06 304 GLY A C 1
ATOM 2510 O O . GLY A 1 304 ? -2.757 10.530 -12.268 1.00 95.06 304 GLY A O 1
ATOM 2511 N N . LEU A 1 305 ? -1.033 9.136 -12.660 1.00 95.19 305 LEU A N 1
ATOM 2512 C CA . LEU A 1 305 ? -1.069 8.479 -11.350 1.00 95.19 305 LEU A CA 1
ATOM 2513 C C . LEU A 1 305 ? -0.627 9.421 -10.226 1.00 95.19 305 LEU A C 1
ATOM 2515 O O . LEU A 1 305 ? -1.253 9.417 -9.173 1.00 95.19 305 LEU A O 1
ATOM 2519 N N . GLU A 1 306 ? 0.373 10.268 -10.469 1.00 96.50 306 GLU A N 1
ATOM 2520 C CA . GLU A 1 306 ? 0.803 11.307 -9.528 1.00 96.50 306 GLU A CA 1
ATOM 2521 C C . GLU A 1 306 ? -0.349 12.241 -9.146 1.00 96.50 306 GLU A C 1
ATOM 2523 O O . GLU A 1 306 ? -0.646 12.408 -7.967 1.00 96.50 306 GLU A O 1
ATOM 2528 N N . ARG A 1 307 ? -1.061 12.785 -10.141 1.00 96.50 307 ARG A N 1
ATOM 2529 C CA . ARG A 1 307 ? -2.218 13.663 -9.901 1.00 96.50 307 ARG A CA 1
ATOM 2530 C C . ARG A 1 307 ? -3.335 12.963 -9.132 1.00 96.50 307 ARG A C 1
ATOM 2532 O O . ARG A 1 307 ? -3.947 13.563 -8.256 1.00 96.50 307 ARG A O 1
ATOM 2539 N N . ARG A 1 308 ? -3.596 11.687 -9.432 1.00 95.94 308 ARG A N 1
ATOM 2540 C CA . ARG A 1 308 ? -4.584 10.891 -8.683 1.00 95.94 308 ARG A CA 1
ATOM 2541 C C . ARG A 1 308 ? -4.151 10.654 -7.242 1.00 95.94 308 ARG A C 1
ATOM 2543 O O . ARG A 1 308 ? -4.986 10.749 -6.355 1.00 95.94 308 ARG A O 1
ATOM 2550 N N . TRP A 1 309 ? -2.869 10.391 -7.000 1.00 96.44 309 TRP A N 1
ATOM 2551 C CA . TRP A 1 309 ? -2.337 10.287 -5.642 1.00 96.44 309 TRP A CA 1
ATOM 2552 C C . TRP A 1 309 ? -2.443 11.618 -4.883 1.00 96.44 309 TRP A C 1
ATOM 2554 O O . TRP A 1 309 ? -2.898 11.619 -3.745 1.00 96.44 309 TRP A O 1
ATOM 2564 N N . GLN A 1 310 ? -2.119 12.751 -5.514 1.00 96.38 310 GLN A N 1
ATOM 2565 C CA . GLN A 1 310 ? -2.297 14.081 -4.912 1.00 96.38 310 GLN A CA 1
ATOM 2566 C C . GLN A 1 310 ? -3.762 14.335 -4.533 1.00 96.38 310 GLN A C 1
ATOM 2568 O O . GLN A 1 310 ? -4.049 14.796 -3.432 1.00 96.38 310 GLN A O 1
ATOM 2573 N N . PHE A 1 311 ? -4.698 13.986 -5.420 1.00 94.81 311 PHE A N 1
ATOM 2574 C CA . PHE A 1 311 ? -6.128 14.080 -5.131 1.00 94.81 311 PHE A CA 1
ATOM 2575 C C . PHE A 1 311 ? -6.547 13.158 -3.980 1.00 94.81 311 PHE A C 1
ATOM 2577 O O . PHE A 1 311 ? -7.278 13.584 -3.092 1.00 94.81 311 PHE A O 1
ATOM 2584 N N . LEU A 1 312 ? -6.061 11.912 -3.966 1.00 93.88 312 LEU A N 1
ATOM 2585 C CA . LEU A 1 312 ? -6.301 10.977 -2.868 1.00 93.88 312 LEU A CA 1
ATOM 2586 C C . LEU A 1 312 ? -5.823 11.533 -1.528 1.00 93.88 312 LEU A C 1
ATOM 2588 O O . LEU A 1 312 ? -6.567 11.447 -0.561 1.00 93.88 312 LEU A O 1
ATOM 2592 N N . TYR A 1 313 ? -4.621 12.111 -1.498 1.00 95.06 313 TYR A N 1
ATOM 2593 C CA . TYR A 1 313 ? -4.027 12.722 -0.312 1.00 95.06 313 TYR A CA 1
ATOM 2594 C C . TYR A 1 313 ? -4.868 13.882 0.230 1.00 95.06 313 TYR A C 1
ATOM 2596 O O . TYR A 1 313 ? -5.137 13.946 1.426 1.00 95.06 313 TYR A O 1
ATOM 2604 N N . LEU A 1 314 ? -5.324 14.784 -0.643 1.00 94.81 314 LEU A N 1
ATOM 2605 C CA . LEU A 1 314 ? -6.205 15.880 -0.231 1.00 94.81 314 LEU A CA 1
ATOM 2606 C C . LEU A 1 314 ? -7.540 15.349 0.291 1.00 94.81 314 LEU A C 1
ATOM 2608 O O . LEU A 1 314 ? -7.995 15.745 1.357 1.00 94.81 314 LEU A O 1
ATOM 2612 N N . ARG A 1 315 ? -8.135 14.392 -0.417 1.00 92.12 315 ARG A N 1
ATOM 2613 C CA . ARG A 1 315 ? -9.428 13.815 -0.055 1.00 92.12 315 ARG A CA 1
ATOM 2614 C C . ARG A 1 315 ? -9.395 13.035 1.261 1.00 92.12 315 ARG A C 1
ATOM 2616 O O . ARG A 1 315 ? -10.382 13.028 1.993 1.00 92.12 315 ARG A O 1
ATOM 2623 N N . SER A 1 316 ? -8.297 12.348 1.572 1.00 92.94 316 SER A N 1
ATOM 2624 C CA . SER A 1 316 ? -8.146 11.677 2.866 1.00 92.94 316 SER A CA 1
ATOM 2625 C C . SER A 1 316 ? -7.997 12.678 4.015 1.00 92.94 316 SER A C 1
ATOM 2627 O O . SER A 1 316 ? -8.582 12.451 5.074 1.00 92.94 316 SER A O 1
ATOM 2629 N N . LEU A 1 317 ? -7.330 13.817 3.787 1.00 93.00 317 LEU A N 1
ATOM 2630 C CA . LEU A 1 317 ? -7.291 14.928 4.745 1.00 93.00 317 LEU A CA 1
ATOM 2631 C C . LEU A 1 317 ? -8.666 15.574 4.945 1.00 93.00 317 LEU A C 1
ATOM 2633 O O . LEU A 1 317 ? -9.064 15.811 6.081 1.00 93.00 317 LEU A O 1
ATOM 2637 N N . GLU A 1 318 ? -9.412 15.817 3.867 1.00 92.69 318 GLU A N 1
ATOM 2638 C CA . GLU A 1 318 ? -10.773 16.366 3.939 1.00 92.69 318 GLU A CA 1
ATOM 2639 C C . GLU A 1 318 ? -11.687 15.494 4.808 1.00 92.69 318 GLU A C 1
ATOM 2641 O O . GLU A 1 318 ? -12.408 16.010 5.662 1.00 92.69 318 GLU A O 1
ATOM 2646 N N . TRP A 1 319 ? -11.611 14.169 4.646 1.00 90.94 319 TRP A N 1
ATOM 2647 C CA . TRP A 1 319 ? -12.336 13.218 5.488 1.00 90.94 319 TRP A CA 1
ATOM 2648 C C . TRP A 1 319 ? -11.964 13.331 6.969 1.00 90.94 319 TRP A C 1
ATOM 2650 O O . TRP A 1 319 ? -12.857 13.359 7.815 1.00 90.94 319 TRP A O 1
ATOM 2660 N N . LEU A 1 320 ? -10.668 13.413 7.289 1.00 91.56 320 LEU A N 1
ATOM 2661 C CA . LEU A 1 320 ? -10.208 13.581 8.669 1.00 91.56 320 LEU A CA 1
ATOM 2662 C C . LEU A 1 320 ? -10.742 14.876 9.282 1.00 91.56 320 LEU A C 1
ATOM 2664 O O . LEU A 1 320 ? -11.343 14.842 10.354 1.00 91.56 320 LEU A O 1
ATOM 2668 N N . CYS A 1 321 ? -10.609 15.999 8.572 1.00 91.81 321 CYS A N 1
ATOM 2669 C CA . CYS A 1 321 ? -11.133 17.282 9.029 1.00 91.81 321 CYS A CA 1
ATOM 2670 C C . CYS A 1 321 ? -12.653 17.238 9.243 1.00 91.81 321 CYS A C 1
ATOM 2672 O O . CYS A 1 321 ? -13.146 17.759 10.243 1.00 91.81 321 CYS A O 1
ATOM 2674 N N . HIS A 1 322 ? -13.395 16.593 8.340 1.00 90.31 322 HIS A N 1
ATOM 2675 C CA . HIS A 1 322 ? -14.844 16.460 8.453 1.00 90.31 322 HIS A CA 1
ATOM 2676 C C . HIS A 1 322 ? -15.259 15.643 9.686 1.00 90.31 322 HIS A C 1
ATOM 2678 O O . HIS A 1 322 ? -16.111 16.084 10.461 1.00 90.31 322 HIS A O 1
ATOM 2684 N N . ILE A 1 323 ? -14.626 14.486 9.908 1.00 89.88 323 ILE A N 1
ATOM 2685 C CA . ILE A 1 323 ? -14.883 13.631 11.076 1.00 89.88 323 ILE A CA 1
ATOM 2686 C C . ILE A 1 323 ? -14.563 14.388 12.372 1.00 89.88 323 ILE A C 1
ATOM 2688 O O . ILE A 1 323 ? -15.372 14.391 13.301 1.00 89.88 323 ILE A O 1
ATOM 2692 N N . GLU A 1 324 ? -13.427 15.088 12.432 1.00 91.12 324 GLU A N 1
ATOM 2693 C CA . GLU A 1 324 ? -13.066 15.919 13.585 1.00 91.12 324 GLU A CA 1
ATOM 2694 C C . GLU A 1 324 ? -14.103 17.012 13.871 1.00 91.12 324 GLU A C 1
ATOM 2696 O O . GLU A 1 324 ? -14.403 17.303 15.032 1.00 91.12 324 GLU A O 1
ATOM 2701 N N . GLU A 1 325 ? -14.655 17.636 12.830 1.00 90.50 325 GLU A N 1
ATOM 2702 C CA . GLU A 1 325 ? -15.677 18.670 12.973 1.00 90.50 325 GLU A CA 1
ATOM 2703 C C . GLU A 1 325 ? -16.997 18.098 13.511 1.00 90.50 325 GLU A C 1
ATOM 2705 O O . GLU A 1 325 ? -17.614 18.702 14.394 1.00 90.50 325 GLU A O 1
ATOM 2710 N N . LEU A 1 326 ? -17.408 16.915 13.044 1.00 89.00 326 LEU A N 1
ATOM 2711 C CA . LEU A 1 326 ? -18.579 16.203 13.566 1.00 89.00 326 LEU A CA 1
ATOM 2712 C C . LEU A 1 326 ? -18.394 15.812 15.039 1.00 89.00 326 LEU A C 1
ATOM 2714 O O . LEU A 1 326 ? -19.288 16.056 15.851 1.00 89.00 326 LEU A O 1
ATOM 2718 N N . ILE A 1 327 ? -17.217 15.297 15.412 1.00 89.81 327 ILE A N 1
ATOM 2719 C CA . ILE A 1 327 ? -16.877 14.975 16.809 1.00 89.81 327 ILE A CA 1
ATOM 2720 C C . ILE A 1 327 ? -16.978 16.225 17.691 1.00 89.81 327 ILE A C 1
ATOM 2722 O O . ILE A 1 327 ? -17.590 16.181 18.761 1.00 89.81 327 ILE A O 1
ATOM 2726 N N . LYS A 1 328 ? -16.414 17.356 17.245 1.00 89.81 328 LYS A N 1
ATOM 2727 C CA . LYS A 1 328 ? -16.494 18.637 17.968 1.00 89.81 328 LYS A CA 1
ATOM 2728 C C . LYS A 1 328 ? -17.948 19.084 18.153 1.00 89.81 328 LYS A C 1
ATOM 2730 O O . LYS A 1 328 ? -18.317 19.483 19.255 1.00 89.81 328 LYS A O 1
ATOM 2735 N N . LYS A 1 329 ? -18.786 18.982 17.114 1.00 89.06 329 LYS A N 1
ATOM 2736 C CA . LYS A 1 329 ? -20.216 19.339 17.181 1.00 89.06 329 LYS A CA 1
ATOM 2737 C C . LYS A 1 329 ? -20.980 18.467 18.180 1.00 89.06 329 LYS A C 1
ATOM 2739 O O . LYS A 1 329 ? -21.673 19.026 19.024 1.00 89.06 329 LYS A O 1
ATOM 2744 N N . LEU A 1 330 ? -20.813 17.142 18.149 1.00 86.75 330 LEU A N 1
ATOM 2745 C CA . LEU A 1 330 ? -21.493 16.239 19.089 1.00 86.75 330 LEU A CA 1
ATOM 2746 C C . LEU A 1 330 ? -21.050 16.459 20.542 1.00 86.75 330 LEU A C 1
ATOM 2748 O O . LEU A 1 330 ? -21.890 16.475 21.438 1.00 86.75 330 LEU A O 1
ATOM 2752 N N . ARG A 1 331 ? -19.750 16.676 20.787 1.00 87.50 331 ARG A N 1
ATOM 2753 C CA . ARG A 1 331 ? -19.235 16.968 22.139 1.00 87.50 331 ARG A CA 1
ATOM 2754 C C . ARG A 1 331 ? -19.753 18.297 22.688 1.00 87.50 331 ARG A C 1
ATOM 2756 O O . ARG A 1 331 ? -20.028 18.396 23.876 1.00 87.50 331 ARG A O 1
ATOM 2763 N N . ASN A 1 332 ? -19.936 19.297 21.828 1.00 84.75 332 ASN A N 1
ATOM 2764 C CA . ASN A 1 332 ? -20.504 20.587 22.225 1.00 84.75 332 ASN A CA 1
ATOM 2765 C C . ASN A 1 332 ? -22.033 20.541 22.405 1.00 84.75 332 ASN A C 1
ATOM 2767 O O . ASN A 1 332 ? -22.590 21.408 23.071 1.00 84.75 332 ASN A O 1
ATOM 2771 N N . GLN A 1 333 ? -22.712 19.555 21.810 1.00 76.12 333 GLN A N 1
ATOM 2772 C CA . GLN A 1 333 ? -24.160 19.350 21.928 1.00 76.12 333 GLN A CA 1
ATOM 2773 C C . GLN A 1 333 ? -24.556 18.415 23.081 1.00 76.12 333 GLN A C 1
ATOM 2775 O O . GLN A 1 333 ? -25.735 18.380 23.424 1.00 76.12 333 GLN A O 1
ATOM 2780 N N . SER A 1 334 ? -23.622 17.677 23.701 1.00 53.81 334 SER A N 1
ATOM 2781 C CA . SER A 1 334 ? -23.921 16.885 24.902 1.00 53.81 334 SER A CA 1
ATOM 2782 C C . SER A 1 334 ? -24.154 17.824 26.098 1.00 53.81 334 SER A C 1
ATOM 2784 O O . SER A 1 334 ? -23.193 18.458 26.548 1.00 53.81 334 SER A O 1
ATOM 2786 N N . PRO A 1 335 ? -25.385 17.961 26.630 1.00 52.12 335 PRO A N 1
ATOM 2787 C CA . PRO A 1 335 ? -25.662 18.937 27.672 1.00 52.12 335 PRO A CA 1
ATOM 2788 C C . PRO A 1 335 ? -25.119 18.437 29.010 1.00 52.12 335 PRO A C 1
ATOM 2790 O O . PRO A 1 335 ? -25.524 17.385 29.508 1.00 52.12 335 PRO A O 1
ATOM 2793 N N . LEU A 1 336 ? -24.252 19.234 29.630 1.00 46.56 336 LEU A N 1
ATOM 2794 C CA . LEU A 1 336 ? -24.149 19.255 31.081 1.00 46.56 336 LEU A CA 1
ATOM 2795 C C . LEU A 1 336 ? -25.512 19.693 31.632 1.00 46.56 336 LEU A C 1
ATOM 2797 O O . LEU A 1 336 ? -25.956 20.811 31.395 1.00 46.56 336 LEU A O 1
ATOM 2801 N N . THR A 1 337 ? -26.157 18.763 32.327 1.00 40.97 337 THR A N 1
ATOM 2802 C CA . THR A 1 337 ? -26.930 18.985 33.552 1.00 40.97 337 THR A CA 1
ATOM 2803 C C . THR A 1 337 ? -27.938 20.138 33.526 1.00 40.97 337 THR A C 1
ATOM 2805 O O . THR A 1 337 ? -27.621 21.294 33.794 1.00 40.97 337 THR A O 1
ATOM 2808 N N . VAL A 1 338 ? -29.207 19.770 33.340 1.00 43.44 338 VAL A N 1
ATOM 2809 C CA . VAL A 1 338 ? -30.356 20.494 33.895 1.00 43.44 338 VAL A CA 1
ATOM 2810 C C . VAL A 1 338 ? -30.060 20.815 35.364 1.00 43.44 338 VAL A C 1
ATOM 2812 O O . VAL A 1 338 ? -30.020 19.914 36.198 1.00 43.44 338 VAL A O 1
ATOM 2815 N N . SER A 1 339 ? -29.849 22.089 35.680 1.00 36.38 339 SER A N 1
ATOM 2816 C CA . SER A 1 339 ? -29.925 22.592 37.047 1.00 36.38 339 SER A CA 1
ATOM 2817 C C . SER A 1 339 ? -30.788 23.849 37.047 1.00 36.38 339 SER A C 1
ATOM 2819 O O . SER A 1 339 ? -30.358 24.916 36.625 1.00 36.38 339 SER A O 1
ATOM 2821 N N . SER A 1 340 ? -32.042 23.635 37.449 1.00 41.31 340 SER A N 1
ATOM 2822 C CA . SER A 1 340 ? -32.934 24.559 38.156 1.00 41.31 340 SER A CA 1
ATOM 2823 C C . SER A 1 340 ? -32.843 26.045 37.785 1.00 41.31 340 SER A C 1
ATOM 2825 O O . SER A 1 340 ? -32.186 26.828 38.466 1.00 41.31 340 SER A O 1
ATOM 2827 N N . LEU A 1 341 ? -33.597 26.448 36.762 1.00 40.53 341 LEU A N 1
ATOM 2828 C CA . LEU A 1 341 ? -34.124 27.809 36.665 1.00 40.53 341 LEU A CA 1
ATOM 2829 C C . LEU A 1 341 ? -35.440 27.846 37.447 1.00 40.53 341 LEU A C 1
ATOM 2831 O O . LEU A 1 341 ? -36.508 27.613 36.891 1.00 40.53 341 LEU A O 1
ATOM 2835 N N . ASP A 1 342 ? -35.316 28.088 38.747 1.00 42.06 342 ASP A N 1
ATOM 2836 C CA . ASP A 1 342 ? -36.406 28.550 39.599 1.00 42.06 342 ASP A CA 1
ATOM 2837 C C . ASP A 1 342 ? -35.895 29.789 40.339 1.00 42.06 342 ASP A C 1
ATOM 2839 O O . ASP A 1 342 ? -35.098 29.686 41.269 1.00 42.06 342 ASP A O 1
ATOM 2843 N N . SER A 1 343 ? -36.242 30.964 39.815 1.00 41.06 343 SER A N 1
ATOM 2844 C CA . SER A 1 343 ? -36.336 32.208 40.580 1.00 41.06 343 SER A CA 1
ATOM 2845 C C . SER A 1 343 ? -37.063 33.240 39.724 1.00 41.06 343 SER A C 1
ATOM 2847 O O . SER A 1 343 ? -36.466 33.956 38.919 1.00 41.06 343 SER A O 1
ATOM 2849 N N . GLU A 1 344 ? -38.382 33.239 39.887 1.00 46.59 344 GLU A N 1
ATOM 2850 C CA . GLU A 1 344 ? -39.255 34.415 39.935 1.00 46.59 344 GLU A CA 1
ATOM 2851 C C . GLU A 1 344 ? -38.502 35.747 40.133 1.00 46.59 344 GLU A C 1
ATOM 2853 O O . GLU A 1 344 ? -37.754 35.871 41.101 1.00 46.59 344 GLU A O 1
ATOM 2858 N N . GLU A 1 345 ? -38.734 36.734 39.257 1.00 37.94 345 GLU A N 1
ATOM 2859 C CA . GLU A 1 345 ? -39.295 38.043 39.646 1.00 37.94 345 GLU A CA 1
ATOM 2860 C C . GLU A 1 345 ? -39.652 38.869 38.391 1.00 37.94 345 GLU A C 1
ATOM 2862 O O . GLU A 1 345 ? -38.795 39.358 37.652 1.00 37.94 345 GLU A O 1
ATOM 2867 N N . GLU A 1 346 ? -40.952 39.005 38.130 1.00 44.31 346 GLU A N 1
ATOM 2868 C CA . GLU A 1 346 ? -41.522 40.002 37.218 1.00 44.31 346 GLU A CA 1
ATOM 2869 C C . GLU A 1 346 ? -41.385 41.405 37.850 1.00 44.31 346 GLU A C 1
ATOM 2871 O O . GLU A 1 346 ? -41.506 41.535 39.070 1.00 44.31 346 GLU A O 1
ATOM 2876 N N . PRO A 1 347 ? -41.222 42.492 37.068 1.00 49.41 347 PRO A N 1
ATOM 2877 C CA . PRO A 1 347 ? -42.351 43.423 37.080 1.00 49.41 347 PRO A CA 1
ATOM 2878 C C . PRO A 1 347 ? -42.640 44.152 35.755 1.00 49.41 347 PRO A C 1
ATOM 2880 O O . PRO A 1 347 ? -41.805 44.846 35.179 1.00 49.41 347 PRO A O 1
ATOM 2883 N N . VAL A 1 348 ? -43.921 44.078 35.388 1.00 45.19 348 VAL A N 1
ATOM 2884 C CA . VAL A 1 348 ? -44.837 45.180 35.045 1.00 45.19 348 VAL A CA 1
ATOM 2885 C C . VAL A 1 348 ? -44.425 46.154 33.929 1.00 45.19 348 VAL A C 1
ATOM 2887 O O . VAL A 1 348 ? -43.751 47.167 34.113 1.00 45.19 348 VAL A O 1
ATOM 2890 N N . VAL A 1 349 ? -45.036 45.876 32.778 1.00 49.38 349 VAL A N 1
ATOM 2891 C CA . VAL A 1 349 ? -45.517 46.768 31.710 1.00 49.38 349 VAL A CA 1
ATOM 2892 C C . VAL A 1 349 ? -45.493 48.276 32.022 1.00 49.38 349 VAL A C 1
ATOM 2894 O O . VAL A 1 349 ? -46.258 48.774 32.849 1.00 49.38 349 VAL A O 1
ATOM 2897 N N . LYS A 1 350 ? -44.765 49.042 31.198 1.00 43.38 350 LYS A N 1
ATOM 2898 C CA . LYS A 1 350 ? -45.154 50.414 30.832 1.00 43.38 350 LYS A CA 1
ATOM 2899 C C . LYS A 1 350 ? -45.102 50.590 29.316 1.00 43.38 350 LYS A C 1
ATOM 2901 O O . LYS A 1 350 ? -44.042 50.589 28.703 1.00 43.38 350 LYS A O 1
ATOM 2906 N N . GLN A 1 351 ? -46.293 50.711 28.738 1.00 45.34 351 GLN A N 1
ATOM 2907 C CA . GLN A 1 351 ? -46.546 51.128 27.360 1.00 45.34 351 GLN A CA 1
ATOM 2908 C C . GLN A 1 351 ? -46.249 52.633 27.154 1.00 45.34 351 GLN A C 1
ATOM 2910 O O . GLN A 1 351 ? -46.117 53.367 28.137 1.00 45.34 351 GLN A O 1
ATOM 2915 N N . PRO A 1 352 ? -46.108 53.087 25.893 1.00 49.31 352 PRO A N 1
ATOM 2916 C CA . PRO A 1 352 ? -45.330 54.268 25.528 1.00 49.31 352 PRO A CA 1
ATOM 2917 C C . PRO A 1 352 ? -46.107 55.587 25.642 1.00 49.31 352 PRO A C 1
ATOM 2919 O O . PRO A 1 352 ? -47.339 55.613 25.621 1.00 49.31 352 PRO A O 1
ATOM 2922 N N . ARG A 1 353 ? -45.359 56.694 25.683 1.00 39.69 353 ARG A N 1
ATOM 2923 C CA . ARG A 1 353 ? -45.792 58.007 25.195 1.00 39.69 353 ARG A CA 1
ATOM 2924 C C . ARG A 1 353 ? -44.803 58.507 24.164 1.00 39.69 353 ARG A C 1
ATOM 2926 O O . ARG A 1 353 ? -43.593 58.290 24.397 1.00 39.69 353 ARG A O 1
#

Organism: NCBI:txid38151

Secondary structure (DSSP, 8-state):
---------------------------------PPPPP------PPP--HHHHHHHHHTSS-GGGHHHHHHHHHHHHHHHT-HHHHHHHHHHHHHHHTSS--SSPPPHHHHHHHHHHHHHHHHHHHHHHHSSTTGGG-HHHHHHHHHHHHHHHHHHHHHHHHHHHHHHH-GGGHHHHHHHHHHHHHHHHHHHHHH-PPPP-S-HHHHHHHHHHHHHHHHHHHHHHHHHHSPPP-TT----HHHHHHHHHHHHHHHHHHHHHHHHHHHHHHHHHHHHHHHHHHHTTS--HHHHHHHHHHHHHHHHHHHHHHHHHHHHHHHHHHHHHHHHHHHHHS-------------------

pLDDT: mean 74.39, std 21.0, range [27.5, 97.0]